Protein AF-A0A1C5QFZ9-F1 (afdb_monomer)

Foldseek 3Di:
DALVVVQVVLVVLLVVLLQVLLVLFQLLLVLLLVLLVVLLVCLVVVLLVVLVVDQPFADDDLCRQLRSLLSSLVSSVVSSVVSSVVSVVVSVVCVVVSVVVVVVVPDDSRNRSNNSSVSSSVVSLVVLLCCLQSPQFQPPPCSVVSQCVHDSSVVSCVVVPLRNLQGDGNVLVVVVRPDDPPDQLAVVLVNSLVVLVSCVVSVNDDLVVSVVSLQVVQLVAAPVSYDPVSLVSSVVVCVVNVHDSVVRHPPD

Radius of gyration: 23.42 Å; Cα contacts (8 Å, |Δi|>4): 269; chains: 1; bounding box: 49×36×70 Å

pLDDT: mean 87.68, std 7.37, range [57.16, 97.75]

Secondary structure (DSSP, 8-state):
--HHHHHHHHHHHHHHHHHHHHHH-HHHHHHHHHHHHHHHHHHHHHHHHHHTT--SS---GGGHHHHHHHHHHHHHHHHHHHHHHHHHHHHHHHHHHHHHHHHHHT--HHHHHHHHHHHHHHHHHHHHHHHIIIIIHHHSTTHHHHHHH-HHHHHHHHTSGGGTTTSPPHHHHHHHHT--TTS-HHHHHHHHHHHHHHHHHTT-S-HHHHHHHHHHHHTT--GGGS-HHHHHHHHHHHHHTT--GGGTSTT-

Structure (mmCIF, N/CA/C/O backbone):
data_AF-A0A1C5QFZ9-F1
#
_entry.id   AF-A0A1C5QFZ9-F1
#
loop_
_atom_site.group_PDB
_atom_site.id
_atom_site.type_symbol
_atom_site.label_atom_id
_atom_site.label_alt_id
_atom_site.label_comp_id
_atom_site.label_asym_id
_atom_site.label_entity_id
_atom_site.label_seq_id
_atom_site.pdbx_PDB_ins_code
_atom_site.Cartn_x
_atom_site.Cartn_y
_atom_site.Cartn_z
_atom_site.occupancy
_atom_site.B_iso_or_equiv
_atom_site.auth_seq_id
_atom_site.auth_comp_id
_atom_site.auth_asym_id
_atom_site.auth_atom_id
_atom_site.pdbx_PDB_model_num
ATOM 1 N N . MET A 1 1 ? -3.991 -19.292 -1.243 1.00 77.12 1 MET A N 1
ATOM 2 C CA . MET A 1 1 ? -3.160 -19.483 -2.463 1.00 77.12 1 MET A CA 1
ATOM 3 C C . MET A 1 1 ? -1.840 -20.106 -2.032 1.00 77.12 1 MET A C 1
ATOM 5 O O . MET A 1 1 ? -1.412 -19.801 -0.935 1.00 77.12 1 MET A O 1
ATOM 9 N N . ASN A 1 2 ? -1.204 -20.985 -2.813 1.00 90.50 2 ASN A N 1
ATOM 10 C CA . ASN A 1 2 ? 0.088 -21.553 -2.396 1.00 90.50 2 ASN A CA 1
ATOM 11 C C . ASN A 1 2 ? 1.194 -20.464 -2.458 1.00 90.50 2 ASN A C 1
ATOM 13 O O . ASN A 1 2 ? 1.271 -19.786 -3.490 1.00 90.50 2 ASN A O 1
ATOM 17 N N . PRO A 1 3 ? 2.051 -20.300 -1.426 1.00 92.19 3 PRO A N 1
ATOM 18 C CA . PRO A 1 3 ? 3.143 -19.317 -1.419 1.00 92.19 3 PRO A CA 1
ATOM 19 C C . PRO A 1 3 ? 4.065 -19.395 -2.645 1.00 92.19 3 PRO A C 1
ATOM 21 O O . PRO A 1 3 ? 4.453 -18.375 -3.211 1.00 92.19 3 PRO A O 1
ATOM 24 N N . MET A 1 4 ? 4.346 -20.605 -3.139 1.00 93.25 4 MET A N 1
ATOM 25 C CA . MET A 1 4 ? 5.172 -20.800 -4.336 1.00 93.25 4 MET A CA 1
ATOM 26 C C . MET A 1 4 ? 4.485 -20.275 -5.605 1.00 93.25 4 MET A C 1
ATOM 28 O O . MET A 1 4 ? 5.140 -19.762 -6.512 1.00 93.25 4 MET A O 1
ATOM 32 N N . THR A 1 5 ? 3.155 -20.381 -5.680 1.00 93.94 5 THR A N 1
ATOM 33 C CA . THR A 1 5 ? 2.377 -19.808 -6.785 1.00 93.94 5 THR A CA 1
ATOM 34 C C . THR A 1 5 ? 2.406 -18.284 -6.735 1.00 93.94 5 THR A C 1
ATOM 36 O O . THR A 1 5 ? 2.533 -17.659 -7.786 1.00 93.94 5 THR A O 1
ATOM 39 N N . LEU A 1 6 ? 2.346 -17.688 -5.537 1.00 94.50 6 LEU A N 1
ATOM 40 C CA . LEU A 1 6 ? 2.489 -16.241 -5.358 1.00 94.50 6 LEU A CA 1
ATOM 41 C C . LEU A 1 6 ? 3.845 -15.749 -5.880 1.00 94.50 6 LEU A C 1
ATOM 43 O O . LEU A 1 6 ? 3.884 -14.847 -6.718 1.00 94.50 6 LEU A O 1
ATOM 47 N N . ASP A 1 7 ? 4.934 -16.398 -5.461 1.00 95.81 7 ASP A N 1
ATOM 48 C CA . ASP A 1 7 ? 6.291 -16.090 -5.929 1.00 95.81 7 ASP A CA 1
ATOM 49 C C . ASP A 1 7 ? 6.401 -16.178 -7.451 1.00 95.81 7 ASP A C 1
ATOM 51 O O . ASP A 1 7 ? 6.910 -15.262 -8.095 1.00 95.81 7 ASP A O 1
ATOM 55 N N . LEU A 1 8 ? 5.889 -17.260 -8.045 1.00 96.12 8 LEU A N 1
ATOM 56 C CA . LEU A 1 8 ? 5.936 -17.462 -9.490 1.00 96.12 8 LEU A CA 1
ATOM 57 C C . LEU A 1 8 ? 5.207 -16.341 -10.242 1.00 96.12 8 LEU A C 1
ATOM 59 O O . LEU A 1 8 ? 5.733 -15.822 -11.227 1.00 96.12 8 LEU A O 1
ATOM 63 N N . VAL A 1 9 ? 4.017 -15.948 -9.778 1.00 95.94 9 VAL A N 1
ATOM 64 C CA . VAL A 1 9 ? 3.234 -14.864 -10.386 1.00 95.94 9 VAL A CA 1
ATOM 65 C C . VAL A 1 9 ? 3.980 -13.535 -10.285 1.00 95.94 9 VAL A C 1
ATOM 67 O O . VAL A 1 9 ? 4.092 -12.829 -11.290 1.00 95.94 9 VAL A O 1
ATOM 70 N N . ILE A 1 10 ? 4.537 -13.212 -9.114 1.00 96.62 10 ILE A N 1
ATOM 71 C CA . ILE A 1 10 ? 5.300 -11.975 -8.902 1.00 96.62 10 ILE A CA 1
ATOM 72 C C . ILE A 1 10 ? 6.548 -11.950 -9.786 1.00 96.62 10 ILE A C 1
ATOM 74 O O . ILE A 1 10 ? 6.781 -10.974 -10.497 1.00 96.62 10 ILE A O 1
ATOM 78 N N . VAL A 1 11 ? 7.342 -13.022 -9.790 1.00 97.19 11 VAL A N 1
ATOM 79 C CA . VAL A 1 11 ? 8.575 -13.107 -10.585 1.00 97.19 11 VAL A CA 1
ATOM 80 C C . VAL A 1 11 ? 8.264 -13.002 -12.072 1.00 97.19 11 VAL A C 1
ATOM 82 O O . VAL A 1 11 ? 8.913 -12.230 -12.778 1.00 97.19 11 VAL A O 1
ATOM 85 N N . LEU A 1 12 ? 7.245 -13.717 -12.557 1.00 97.44 12 LEU A N 1
ATOM 86 C CA . LEU A 1 12 ? 6.834 -13.644 -13.956 1.00 97.44 12 LEU A CA 1
ATOM 87 C C . LEU A 1 12 ? 6.391 -12.225 -14.326 1.00 97.44 12 LEU A C 1
ATOM 89 O O . LEU A 1 12 ? 6.817 -11.696 -15.356 1.00 97.44 12 LEU A O 1
ATOM 93 N N . PHE A 1 13 ? 5.586 -11.589 -13.472 1.00 97.50 13 PHE A N 1
ATOM 94 C CA . PHE A 1 13 ? 5.175 -10.202 -13.648 1.00 97.50 13 PHE A CA 1
ATOM 95 C C . PHE A 1 13 ? 6.386 -9.266 -13.732 1.00 97.50 13 PHE A C 1
ATOM 97 O O . PHE A 1 13 ? 6.492 -8.502 -14.691 1.00 97.50 13 PHE A O 1
ATOM 104 N N . LEU A 1 14 ? 7.333 -9.357 -12.793 1.00 97.38 14 LEU A N 1
ATOM 105 C CA . LEU A 1 14 ? 8.526 -8.509 -12.765 1.00 97.38 14 LEU A CA 1
ATOM 106 C C . LEU A 1 14 ? 9.433 -8.743 -13.978 1.00 97.38 14 LEU A C 1
ATOM 108 O O . LEU A 1 14 ? 9.918 -7.772 -14.560 1.00 97.38 14 LEU A O 1
ATOM 112 N N . ILE A 1 15 ? 9.623 -9.991 -14.419 1.00 97.75 15 ILE A N 1
ATOM 113 C CA . ILE A 1 15 ? 10.396 -10.315 -15.630 1.00 97.75 15 ILE A CA 1
ATOM 114 C C . ILE A 1 15 ? 9.753 -9.666 -16.855 1.00 97.75 15 ILE A C 1
ATOM 116 O O . ILE A 1 15 ? 10.418 -8.941 -17.597 1.00 97.75 15 ILE A O 1
ATOM 120 N N . ILE A 1 16 ? 8.449 -9.875 -17.047 1.00 97.31 16 ILE A N 1
ATOM 121 C CA . ILE A 1 16 ? 7.700 -9.286 -18.161 1.00 97.31 16 ILE A CA 1
ATOM 122 C C . ILE A 1 16 ? 7.809 -7.757 -18.116 1.00 97.31 16 ILE A C 1
ATOM 124 O O . ILE A 1 16 ? 8.083 -7.112 -19.131 1.00 97.31 16 ILE A O 1
ATOM 128 N N . TYR A 1 17 ? 7.644 -7.166 -16.934 1.00 95.44 17 TYR A N 1
ATOM 129 C CA . TYR A 1 17 ? 7.690 -5.722 -16.746 1.00 95.44 17 TYR A CA 1
ATOM 130 C C . TYR A 1 17 ? 9.089 -5.142 -17.021 1.00 95.44 17 TYR A C 1
ATOM 132 O O . TYR A 1 17 ? 9.212 -4.083 -17.644 1.00 95.44 17 TYR A O 1
ATOM 140 N N . THR A 1 18 ? 10.142 -5.870 -16.646 1.00 96.94 18 THR A N 1
ATOM 141 C CA . THR A 1 18 ? 11.548 -5.544 -16.934 1.00 96.94 18 THR A CA 1
ATOM 142 C C . THR A 1 18 ? 11.827 -5.566 -18.432 1.00 96.94 18 THR A C 1
ATOM 144 O O . THR A 1 18 ? 12.339 -4.587 -18.975 1.00 96.94 18 THR A O 1
ATOM 147 N N . ILE A 1 19 ? 11.422 -6.637 -19.125 1.00 97.00 19 ILE A N 1
ATOM 148 C CA . ILE A 1 19 ? 11.588 -6.776 -20.580 1.00 97.00 19 ILE A CA 1
ATOM 149 C C . ILE A 1 19 ? 10.842 -5.655 -21.311 1.00 97.00 19 ILE A C 1
ATOM 151 O O . ILE A 1 19 ? 11.394 -5.025 -22.213 1.00 97.00 19 ILE A O 1
ATOM 155 N N . MET A 1 20 ? 9.609 -5.339 -20.896 1.00 94.06 20 MET A N 1
ATOM 156 C CA . MET A 1 20 ? 8.879 -4.193 -21.448 1.00 94.06 20 MET A CA 1
ATOM 157 C C . MET A 1 20 ? 9.621 -2.873 -21.225 1.00 94.06 20 MET A C 1
ATOM 159 O O . MET A 1 20 ? 9.567 -1.995 -22.085 1.00 94.06 20 MET A O 1
ATOM 163 N N . GLY A 1 21 ? 10.328 -2.737 -20.102 1.00 95.25 21 GLY A N 1
ATOM 164 C CA . GLY A 1 21 ? 11.228 -1.622 -19.833 1.00 95.25 21 GLY A CA 1
ATOM 165 C C . GLY A 1 21 ? 12.341 -1.482 -20.840 1.00 95.25 21 GLY A C 1
ATOM 166 O O . GLY A 1 21 ? 12.516 -0.406 -21.410 1.00 95.25 21 GLY A O 1
ATOM 167 N N . TYR A 1 22 ? 13.030 -2.588 -21.103 1.00 95.94 22 TYR A N 1
ATOM 168 C CA . TYR A 1 22 ? 14.085 -2.629 -22.100 1.00 95.94 22 TYR A CA 1
ATOM 169 C C . TYR A 1 22 ? 13.587 -2.216 -23.485 1.00 95.94 22 TYR A C 1
ATOM 171 O O . TYR A 1 22 ? 14.198 -1.388 -24.154 1.00 95.94 22 TYR A O 1
ATOM 179 N N . ILE A 1 23 ? 12.445 -2.767 -23.906 1.00 93.06 23 ILE A N 1
ATOM 180 C CA . ILE A 1 23 ? 11.886 -2.531 -25.243 1.00 93.06 23 ILE A CA 1
ATOM 181 C C . ILE A 1 23 ? 11.396 -1.086 -25.402 1.00 93.06 23 ILE A C 1
ATOM 183 O O . ILE A 1 23 ? 11.527 -0.504 -26.478 1.00 93.06 23 ILE A O 1
ATOM 187 N N . ARG A 1 24 ? 10.795 -0.507 -24.354 1.00 90.06 24 ARG A N 1
ATOM 188 C CA . ARG A 1 24 ? 10.220 0.846 -24.409 1.00 90.06 24 ARG A CA 1
ATOM 189 C C . ARG A 1 24 ? 11.252 1.955 -24.210 1.00 90.06 24 ARG A C 1
ATOM 191 O O . ARG A 1 24 ? 10.978 3.076 -24.631 1.00 90.06 24 ARG A O 1
ATOM 198 N N . GLY A 1 25 ? 12.401 1.654 -23.612 1.00 92.00 25 GLY A N 1
ATOM 199 C CA . GLY A 1 25 ? 13.462 2.629 -23.377 1.00 92.00 25 GLY A CA 1
ATOM 200 C C . GLY A 1 25 ? 13.216 3.526 -22.164 1.00 92.00 25 GLY A C 1
ATOM 201 O O . GLY A 1 25 ? 12.133 3.549 -21.565 1.00 92.00 25 GLY A O 1
ATOM 202 N N . PHE A 1 26 ? 14.243 4.283 -21.790 1.00 93.31 26 PHE A N 1
ATOM 203 C CA . PHE A 1 26 ? 14.316 5.010 -20.528 1.00 93.31 26 PHE A CA 1
ATOM 204 C C . PHE A 1 26 ? 13.301 6.140 -20.440 1.00 93.31 26 PHE A C 1
ATOM 206 O O . PHE A 1 26 ? 12.537 6.193 -19.486 1.00 93.31 26 PHE A O 1
ATOM 213 N N . ILE A 1 27 ? 13.242 7.027 -21.436 1.00 91.19 27 ILE A N 1
ATOM 214 C CA . ILE A 1 27 ? 12.405 8.239 -21.358 1.00 91.19 27 ILE A CA 1
ATOM 215 C C . ILE A 1 27 ? 10.913 7.897 -21.279 1.00 91.19 27 ILE A C 1
ATOM 217 O O . ILE A 1 27 ? 10.166 8.534 -20.537 1.00 91.19 27 ILE A O 1
ATOM 221 N N . ILE A 1 28 ? 10.472 6.868 -22.008 1.00 90.25 28 ILE A N 1
ATOM 222 C CA . ILE A 1 28 ? 9.082 6.404 -21.932 1.00 90.25 28 ILE A CA 1
ATOM 223 C C . ILE A 1 28 ? 8.811 5.794 -20.554 1.00 90.25 28 ILE A C 1
ATOM 225 O O . ILE A 1 28 ? 7.772 6.070 -19.961 1.00 90.25 28 ILE A O 1
ATOM 229 N N . ARG A 1 29 ? 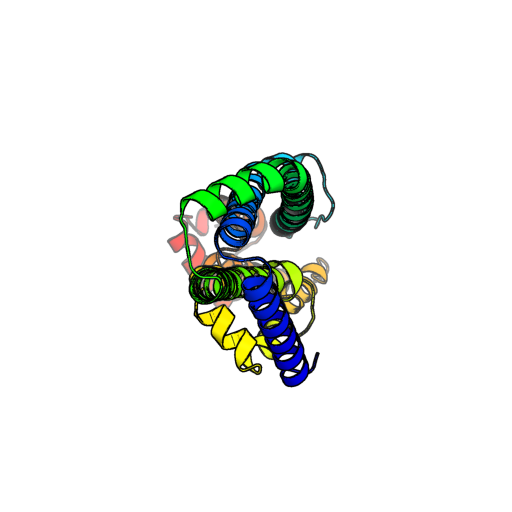9.748 5.010 -20.008 1.00 93.69 29 ARG A N 1
ATOM 230 C CA . ARG A 1 29 ? 9.594 4.446 -18.663 1.00 93.69 29 ARG A CA 1
ATOM 231 C C . ARG A 1 29 ? 9.678 5.479 -17.550 1.00 93.69 29 ARG A C 1
ATOM 233 O O . ARG A 1 29 ? 8.985 5.329 -16.555 1.00 93.69 29 ARG A O 1
ATOM 240 N N . LEU A 1 30 ? 10.443 6.545 -17.735 1.00 93.19 30 LEU A N 1
ATOM 241 C CA . LEU A 1 30 ? 10.493 7.671 -16.812 1.00 93.19 30 LEU A CA 1
ATOM 242 C C . LEU A 1 30 ? 9.138 8.384 -16.756 1.00 93.19 30 LEU A C 1
ATOM 244 O O . LEU A 1 30 ? 8.650 8.703 -15.678 1.00 93.19 30 LEU A O 1
ATOM 248 N N . TYR A 1 31 ? 8.485 8.555 -17.905 1.00 93.19 31 TYR A N 1
ATOM 249 C CA . TYR A 1 31 ? 7.111 9.046 -17.955 1.00 93.19 31 TYR A CA 1
ATOM 250 C C . TYR A 1 31 ? 6.118 8.099 -17.260 1.00 93.19 31 TYR A C 1
ATOM 252 O O . TYR A 1 31 ? 5.294 8.554 -16.465 1.00 93.19 31 TYR A O 1
ATOM 260 N N . ASP A 1 32 ? 6.195 6.789 -17.528 1.00 92.38 32 ASP A N 1
ATOM 261 C CA . ASP A 1 32 ? 5.347 5.793 -16.856 1.00 92.38 32 ASP A CA 1
ATOM 262 C C . ASP A 1 32 ? 5.566 5.830 -15.330 1.00 92.38 32 ASP A C 1
ATOM 264 O O . ASP A 1 32 ? 4.613 5.691 -14.562 1.00 92.38 32 ASP A O 1
ATOM 268 N N . PHE A 1 33 ? 6.810 6.033 -14.888 1.00 93.75 33 PHE A N 1
ATOM 269 C CA . PHE A 1 33 ? 7.173 6.186 -13.483 1.00 93.75 33 PHE A CA 1
ATOM 270 C C . PHE A 1 33 ? 6.508 7.427 -12.888 1.00 93.75 33 PHE A C 1
ATOM 272 O O . PHE A 1 33 ? 5.740 7.294 -11.943 1.00 93.75 33 PHE A O 1
ATOM 279 N N . PHE A 1 34 ? 6.679 8.609 -13.489 1.00 93.62 34 PHE A N 1
ATOM 280 C CA . PHE A 1 34 ? 5.996 9.826 -13.032 1.00 93.62 34 PHE A CA 1
ATOM 281 C C . PHE A 1 34 ? 4.475 9.688 -13.030 1.00 93.62 34 PHE A C 1
ATOM 283 O O . PHE A 1 34 ? 3.823 10.163 -12.107 1.00 93.62 34 PHE A O 1
ATOM 290 N N . THR A 1 35 ? 3.911 8.993 -14.017 1.00 94.31 35 THR A N 1
ATOM 291 C CA . THR A 1 35 ? 2.478 8.687 -14.054 1.00 94.31 35 THR A CA 1
ATOM 292 C C . THR A 1 35 ? 2.050 7.922 -12.805 1.00 94.31 35 THR A C 1
ATOM 294 O O . THR A 1 35 ? 1.059 8.289 -12.186 1.00 94.31 35 THR A O 1
ATOM 297 N N . LEU A 1 36 ? 2.819 6.911 -12.383 1.00 94.50 36 LEU A N 1
ATOM 298 C CA . LEU A 1 36 ? 2.560 6.196 -11.133 1.00 94.50 36 LEU A CA 1
ATOM 299 C C . LEU A 1 36 ? 2.594 7.139 -9.922 1.00 94.50 36 LEU A C 1
ATOM 301 O O . LEU A 1 36 ? 1.668 7.094 -9.117 1.00 94.50 36 LEU A O 1
ATOM 305 N N . PHE A 1 37 ? 3.596 8.017 -9.815 1.00 93.06 37 PHE A N 1
ATOM 306 C CA . PHE A 1 37 ? 3.690 8.965 -8.695 1.00 93.06 37 PHE A CA 1
ATOM 307 C C . PHE A 1 37 ? 2.529 9.957 -8.669 1.00 93.06 37 PHE A C 1
ATOM 309 O O . PHE A 1 37 ? 1.923 10.146 -7.620 1.00 93.06 37 PHE A O 1
ATOM 316 N N . PHE A 1 38 ? 2.177 10.561 -9.805 1.00 94.88 38 PHE A N 1
ATOM 317 C CA . PHE A 1 38 ? 1.062 11.506 -9.866 1.00 94.88 38 PHE A CA 1
ATOM 318 C C . PHE A 1 38 ? -0.283 10.825 -9.607 1.00 94.88 38 PHE A C 1
ATOM 320 O O . PHE A 1 38 ? -1.122 11.394 -8.913 1.00 94.88 38 PHE A O 1
ATOM 327 N N . SER A 1 39 ? -0.489 9.599 -10.095 1.00 96.25 39 SER A N 1
ATOM 328 C CA . SER A 1 39 ? -1.684 8.813 -9.772 1.00 96.25 39 SER A CA 1
ATOM 329 C C . SER A 1 39 ? -1.784 8.493 -8.287 1.00 96.25 39 SER A C 1
ATOM 331 O O . SER A 1 39 ? -2.857 8.649 -7.714 1.00 96.25 39 SER A O 1
ATOM 333 N N . LEU A 1 40 ? -0.680 8.083 -7.653 1.00 93.88 40 LEU A N 1
ATOM 334 C CA . LEU A 1 40 ? -0.648 7.847 -6.208 1.00 93.88 40 LEU A CA 1
ATOM 335 C C . LEU A 1 40 ? -0.902 9.131 -5.427 1.00 93.88 40 LEU A C 1
ATOM 337 O O . LEU A 1 40 ? -1.699 9.124 -4.498 1.00 93.88 40 LEU A O 1
ATOM 341 N N . PHE A 1 41 ? -0.276 10.238 -5.830 1.00 93.12 41 PHE A N 1
ATOM 342 C CA . PHE A 1 41 ? -0.485 11.538 -5.205 1.00 93.12 41 PHE A CA 1
ATOM 343 C C . PHE A 1 41 ? -1.959 11.951 -5.268 1.00 93.12 41 PHE A C 1
ATOM 345 O O . PHE A 1 41 ? -2.536 12.319 -4.248 1.00 93.12 41 PHE A O 1
ATOM 352 N N . LEU A 1 42 ? -2.601 11.845 -6.435 1.00 95.62 42 LEU A N 1
ATOM 353 C CA . LEU A 1 42 ? -4.023 12.157 -6.565 1.00 95.62 42 LEU A CA 1
ATOM 354 C C . LEU A 1 42 ? -4.893 11.194 -5.750 1.00 95.62 42 LEU A C 1
ATOM 356 O O . LEU A 1 42 ? -5.770 11.648 -5.023 1.00 95.62 42 LEU A O 1
ATOM 360 N N . ALA A 1 43 ? -4.636 9.888 -5.814 1.00 94.94 43 ALA A N 1
ATOM 361 C CA . ALA A 1 43 ? -5.376 8.912 -5.019 1.00 94.94 43 ALA A CA 1
ATOM 362 C C . ALA A 1 43 ? -5.266 9.206 -3.517 1.00 94.94 43 ALA A C 1
ATOM 364 O O . ALA A 1 43 ? -6.275 9.216 -2.819 1.00 94.94 43 ALA A O 1
ATOM 365 N N . PHE A 1 44 ? -4.074 9.545 -3.027 1.00 90.50 44 PHE A N 1
ATOM 366 C CA . PHE A 1 44 ? -3.849 9.870 -1.623 1.00 90.50 44 PHE A CA 1
ATOM 367 C C . PHE A 1 44 ? -4.636 11.113 -1.194 1.00 90.50 44 PHE A C 1
ATOM 369 O O . PHE A 1 44 ? -5.420 11.045 -0.252 1.00 90.50 44 PHE A O 1
ATOM 376 N N . ASN A 1 45 ? -4.504 12.217 -1.936 1.00 91.25 45 ASN A N 1
ATOM 377 C CA . ASN A 1 45 ? -5.147 13.487 -1.589 1.00 91.25 45 ASN A CA 1
ATOM 378 C C . ASN A 1 45 ? -6.676 13.451 -1.732 1.00 91.25 45 ASN A C 1
ATOM 380 O O . ASN A 1 45 ? -7.380 14.116 -0.975 1.00 91.25 45 ASN A O 1
ATOM 384 N N . PHE A 1 46 ? -7.199 12.700 -2.704 1.00 94.44 46 PHE A N 1
ATOM 385 C CA . PHE A 1 46 ? -8.628 12.706 -3.015 1.00 94.44 46 PHE A CA 1
ATOM 386 C C . PHE A 1 46 ? -9.402 11.514 -2.438 1.00 94.44 46 PHE A C 1
ATOM 388 O O . PHE A 1 46 ? -10.625 11.592 -2.367 1.00 94.44 46 PHE A O 1
ATOM 395 N N . SER A 1 47 ? -8.740 10.448 -1.974 1.00 92.62 47 SER A N 1
ATOM 396 C CA . SER A 1 47 ? -9.432 9.279 -1.401 1.00 92.62 47 SER A CA 1
ATOM 397 C C . SER A 1 47 ? -10.310 9.631 -0.203 1.00 92.62 47 SER A C 1
ATOM 399 O O . SER A 1 47 ? -11.472 9.244 -0.180 1.00 92.62 47 SER A O 1
ATOM 401 N N . MET A 1 48 ? -9.787 10.405 0.752 1.00 88.25 48 MET A N 1
ATOM 402 C CA . MET A 1 48 ? -10.506 10.802 1.966 1.00 88.25 48 MET A CA 1
ATOM 403 C C . MET A 1 48 ? -11.739 11.682 1.695 1.00 88.25 48 MET A C 1
ATOM 405 O O . MET A 1 48 ? -12.808 11.377 2.219 1.00 88.25 48 MET A O 1
ATOM 409 N N . PRO A 1 49 ? -11.666 12.777 0.908 1.00 92.31 49 PRO A N 1
ATOM 410 C CA . PRO A 1 49 ? -12.862 13.570 0.634 1.00 92.31 49 PRO A CA 1
ATOM 411 C C . PRO A 1 49 ? -13.891 12.798 -0.201 1.00 92.31 49 PRO A C 1
ATOM 413 O O . PRO A 1 49 ? -15.088 12.950 0.029 1.00 92.31 49 PRO A O 1
ATOM 416 N N . LEU A 1 50 ? -13.455 11.954 -1.143 1.00 92.75 50 LEU A N 1
ATOM 417 C CA . LEU A 1 50 ? -14.370 11.184 -1.991 1.00 92.75 50 LEU A CA 1
ATOM 418 C C . LEU A 1 50 ? -15.014 10.004 -1.259 1.00 92.75 50 LEU A C 1
ATOM 420 O O . LEU A 1 50 ? -16.159 9.678 -1.563 1.00 92.75 50 LEU A O 1
ATOM 424 N N . SER A 1 51 ? -14.340 9.395 -0.279 1.00 92.19 51 SER A N 1
ATOM 425 C CA . SER A 1 51 ? -14.916 8.292 0.499 1.00 92.19 51 SER A CA 1
ATOM 426 C C . SER A 1 51 ? -16.101 8.719 1.360 1.00 92.19 51 SER A C 1
ATOM 428 O O . SER A 1 51 ? -16.969 7.903 1.646 1.00 92.19 51 SER A O 1
ATOM 430 N N . LYS A 1 52 ? -16.193 10.006 1.710 1.00 89.94 52 LYS A N 1
ATOM 431 C CA . LYS A 1 52 ? -17.363 10.583 2.390 1.00 89.94 52 LYS A CA 1
ATOM 432 C C . LYS A 1 52 ? -18.559 10.801 1.458 1.00 89.94 52 LYS A C 1
ATOM 434 O O . LYS A 1 52 ? -19.679 10.948 1.931 1.00 89.94 52 LYS A O 1
ATOM 439 N N . LEU A 1 53 ? -18.326 10.861 0.144 1.00 92.38 53 LEU A N 1
ATOM 440 C CA . LEU A 1 53 ? -19.366 11.090 -0.865 1.00 92.38 53 LEU A CA 1
ATOM 441 C C . LEU A 1 53 ? -19.899 9.783 -1.458 1.00 92.38 53 LEU A C 1
ATOM 443 O O . LEU A 1 53 ? -21.078 9.699 -1.795 1.00 92.38 53 LEU A O 1
ATOM 447 N N . TRP A 1 54 ? -1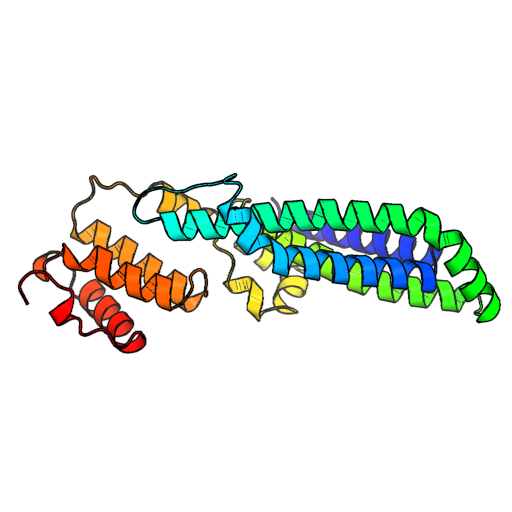9.034 8.776 -1.592 1.00 90.75 54 TRP A N 1
ATOM 448 C CA . TRP A 1 54 ? -19.389 7.463 -2.116 1.00 90.75 54 TRP A CA 1
ATOM 449 C C . TRP A 1 54 ? -18.999 6.358 -1.141 1.00 90.75 54 TRP A C 1
ATOM 451 O O . TRP A 1 54 ? -17.817 6.095 -0.912 1.00 90.75 54 TRP A O 1
ATOM 461 N N . THR A 1 55 ? -20.013 5.682 -0.609 1.00 91.50 55 THR A N 1
ATOM 462 C CA . THR A 1 55 ? -19.883 4.514 0.261 1.00 91.50 55 THR A CA 1
ATOM 463 C C . THR A 1 55 ? -20.016 3.234 -0.561 1.00 91.50 55 THR A C 1
ATOM 465 O O . THR A 1 55 ? -21.095 2.855 -1.008 1.00 91.50 55 THR A O 1
ATOM 468 N N . LEU A 1 56 ? -18.884 2.579 -0.810 1.00 89.44 56 LEU A N 1
ATOM 469 C CA . LEU A 1 56 ? -18.798 1.271 -1.470 1.00 89.44 56 LEU A CA 1
ATOM 470 C C . LEU A 1 56 ? -18.782 0.125 -0.462 1.00 89.44 56 LEU A C 1
ATOM 472 O O . LEU A 1 56 ? -19.210 -0.982 -0.774 1.00 89.44 56 LEU A O 1
ATOM 476 N N . TYR A 1 57 ? -18.265 0.404 0.730 1.00 85.44 57 TYR A N 1
ATOM 477 C CA . TYR A 1 57 ? -18.217 -0.511 1.854 1.00 85.44 57 TYR A CA 1
ATOM 478 C C . TYR A 1 57 ? -18.606 0.249 3.116 1.00 85.44 57 TYR A C 1
ATOM 480 O O . TYR A 1 57 ? -18.226 1.406 3.292 1.00 85.44 57 TYR A O 1
ATOM 488 N N . SER A 1 58 ? -19.376 -0.391 3.982 1.00 85.50 58 SER A N 1
ATOM 489 C CA . SER A 1 58 ? -19.784 0.173 5.261 1.00 85.50 58 SER A CA 1
ATOM 490 C C . SER A 1 58 ? -19.893 -0.941 6.280 1.00 85.50 58 SER A C 1
ATOM 492 O O . SER A 1 58 ? -20.362 -2.034 5.964 1.00 85.50 58 SER A O 1
ATOM 494 N N . LEU A 1 59 ? -19.489 -0.630 7.502 1.00 83.50 59 LEU A N 1
ATOM 495 C CA . LEU A 1 59 ? -19.747 -1.445 8.675 1.00 83.50 59 LEU A CA 1
ATOM 496 C C . LEU A 1 59 ? -20.622 -0.635 9.623 1.00 83.50 59 LEU A C 1
ATOM 498 O O . LEU A 1 59 ? -20.566 0.595 9.619 1.00 83.50 59 LEU A O 1
ATOM 502 N N . GLU A 1 60 ? -21.455 -1.326 10.388 1.00 80.56 60 GLU A N 1
ATOM 503 C CA . GLU A 1 60 ? -22.381 -0.703 11.329 1.00 80.56 60 GLU A CA 1
ATOM 504 C C . GLU A 1 60 ? -21.873 -0.816 12.769 1.00 80.56 60 GLU A C 1
ATOM 506 O O . GLU A 1 60 ? -20.971 -1.599 13.083 1.00 80.56 60 GLU A O 1
ATOM 511 N N . GLY A 1 61 ? -22.472 -0.008 13.646 1.00 76.19 61 GLY A N 1
ATOM 512 C CA . GLY A 1 61 ? -22.200 -0.019 15.077 1.00 76.19 61 GLY A CA 1
ATOM 513 C C . GLY A 1 61 ? -20.733 0.251 15.399 1.00 76.19 61 GLY A C 1
ATOM 514 O O . GLY A 1 61 ? -20.118 1.173 14.863 1.00 76.19 61 GLY A O 1
ATOM 515 N N . LEU A 1 62 ? -20.180 -0.590 16.267 1.00 69.50 62 LEU A N 1
ATOM 516 C CA . LEU A 1 62 ? -18.820 -0.493 16.783 1.00 69.50 62 LEU A CA 1
ATOM 517 C C . LEU A 1 62 ? -17.746 -0.458 15.672 1.00 69.50 62 LEU A C 1
ATOM 519 O O . LEU A 1 62 ? -16.694 0.152 15.809 1.00 69.50 62 LEU A O 1
ATOM 523 N N . LEU A 1 63 ? -18.005 -1.067 14.519 1.00 76.94 63 LEU A N 1
ATOM 524 C CA . LEU A 1 63 ? -17.007 -1.177 13.453 1.00 76.94 63 LEU A CA 1
ATOM 525 C C . LEU A 1 63 ? -17.126 -0.086 12.391 1.00 76.94 63 LEU A C 1
ATOM 527 O O . LEU A 1 63 ? -16.376 -0.109 11.413 1.00 76.94 63 LEU A O 1
ATOM 531 N N . ALA A 1 64 ? -18.028 0.883 12.566 1.00 83.88 64 ALA A N 1
ATOM 532 C CA . ALA A 1 64 ? -18.234 1.959 11.601 1.00 83.88 64 ALA A CA 1
ATOM 533 C C . ALA A 1 64 ? -16.937 2.703 11.215 1.00 83.88 64 ALA A C 1
ATOM 535 O O . ALA A 1 64 ? -16.687 2.828 10.011 1.00 83.88 64 ALA A O 1
ATOM 536 N N . PRO A 1 65 ? -16.038 3.088 12.150 1.00 82.62 65 PRO A N 1
ATOM 537 C CA . PRO A 1 65 ? -14.772 3.735 11.787 1.00 82.62 65 PRO A CA 1
ATOM 538 C C . PRO A 1 65 ? -13.872 2.858 10.903 1.00 82.62 65 PRO A C 1
ATOM 540 O O . PRO A 1 65 ? -13.187 3.343 9.999 1.00 82.62 65 PRO A O 1
ATOM 543 N N . LEU A 1 66 ? -13.906 1.542 11.123 1.00 81.69 66 LEU A N 1
ATOM 544 C CA . LEU A 1 66 ? -13.180 0.566 10.317 1.00 81.69 66 LEU A CA 1
ATOM 545 C C . LEU A 1 66 ? -13.774 0.455 8.909 1.00 81.69 66 LEU A C 1
ATOM 547 O O . LEU A 1 66 ? -13.046 0.428 7.915 1.00 81.69 66 LEU A O 1
ATOM 551 N N . GLY A 1 67 ? -15.107 0.440 8.826 1.00 84.94 67 GLY A N 1
ATOM 552 C CA . GLY A 1 67 ? -15.851 0.478 7.571 1.00 84.94 67 GLY A CA 1
ATOM 553 C C . GLY A 1 67 ? -15.511 1.716 6.745 1.00 84.94 67 GLY A C 1
ATOM 554 O O . GLY A 1 67 ? -15.235 1.597 5.551 1.00 84.94 67 GLY A O 1
ATOM 555 N N . GLU A 1 68 ? -15.437 2.889 7.379 1.00 86.94 68 GLU A N 1
ATOM 556 C CA . GLU A 1 68 ? -15.016 4.137 6.734 1.00 86.94 68 GLU A CA 1
ATOM 557 C C . GLU A 1 68 ? -13.586 4.054 6.187 1.00 86.94 68 GLU A C 1
ATOM 559 O O . GLU A 1 68 ? -13.330 4.450 5.043 1.00 86.94 68 GLU A O 1
ATOM 564 N N . LYS A 1 69 ? -12.654 3.488 6.964 1.00 85.31 69 LYS A N 1
ATOM 565 C CA . LYS A 1 69 ? -11.262 3.305 6.537 1.00 85.31 69 LYS A CA 1
ATOM 566 C C . LYS A 1 69 ? -11.141 2.349 5.350 1.00 85.31 69 LYS A C 1
ATOM 568 O O . LYS A 1 69 ? -10.433 2.643 4.383 1.00 85.31 69 LYS A O 1
ATOM 573 N N . MET A 1 70 ? -11.858 1.229 5.386 1.00 85.38 70 MET A N 1
ATOM 574 C CA . MET A 1 70 ? -11.915 0.266 4.282 1.00 85.38 70 MET A CA 1
ATOM 575 C C . MET A 1 70 ? -12.529 0.885 3.026 1.00 85.38 70 MET A C 1
ATOM 577 O O . MET A 1 70 ? -11.985 0.735 1.929 1.00 85.38 70 MET A O 1
ATOM 581 N N . ASN A 1 71 ? -13.602 1.663 3.184 1.00 90.31 71 ASN A N 1
ATOM 582 C CA . ASN A 1 71 ? -14.194 2.415 2.086 1.00 90.31 71 ASN A CA 1
ATOM 583 C C . ASN A 1 71 ? -13.189 3.391 1.461 1.00 90.31 71 ASN A C 1
ATOM 585 O O . ASN A 1 71 ? -13.061 3.458 0.238 1.00 90.31 71 ASN A O 1
ATOM 589 N N . GLN A 1 72 ? -12.420 4.109 2.286 1.00 89.31 72 GLN A N 1
ATOM 590 C CA . GLN A 1 72 ? -11.362 4.997 1.809 1.00 89.31 72 GLN A CA 1
ATOM 591 C C . GLN A 1 72 ? -10.307 4.250 0.982 1.00 89.31 72 GLN A C 1
ATOM 593 O O . GLN A 1 72 ? -9.896 4.758 -0.062 1.00 89.31 72 GLN A O 1
ATOM 598 N N . ILE A 1 73 ? -9.891 3.051 1.401 1.00 88.06 73 ILE A N 1
ATOM 599 C CA . ILE A 1 73 ? -8.927 2.224 0.656 1.00 88.06 73 ILE A CA 1
ATOM 600 C C . ILE A 1 73 ? -9.506 1.787 -0.697 1.00 88.06 73 ILE A C 1
ATOM 602 O O . ILE A 1 73 ? -8.832 1.912 -1.720 1.00 88.06 73 ILE A O 1
ATOM 606 N N . LEU A 1 74 ? -10.768 1.354 -0.749 1.00 90.25 74 LEU A N 1
ATOM 607 C CA . LEU A 1 74 ? -11.427 1.000 -2.013 1.00 90.25 74 LEU A CA 1
ATOM 608 C C . LEU A 1 74 ? -11.506 2.195 -2.971 1.00 90.25 74 LEU A C 1
ATOM 610 O O . LEU A 1 74 ? -11.154 2.088 -4.149 1.00 90.25 74 LEU A O 1
ATOM 614 N N . ILE A 1 75 ? -11.909 3.356 -2.456 1.00 93.69 75 ILE A N 1
ATOM 615 C CA . ILE A 1 75 ? -11.976 4.602 -3.223 1.00 93.69 75 ILE A CA 1
ATOM 616 C C . ILE A 1 75 ? -10.579 5.030 -3.690 1.00 93.69 75 ILE A C 1
ATOM 618 O O . ILE A 1 75 ? -10.421 5.418 -4.848 1.00 93.69 75 ILE A O 1
ATOM 622 N N . PHE A 1 76 ? -9.547 4.895 -2.850 1.00 93.00 76 PHE A N 1
ATOM 623 C CA . PHE A 1 76 ? -8.152 5.120 -3.234 1.00 93.00 76 PHE A CA 1
ATOM 624 C C . PHE A 1 76 ? -7.762 4.253 -4.434 1.00 93.00 76 PHE A C 1
ATOM 626 O O . PHE A 1 76 ? -7.245 4.776 -5.423 1.00 93.00 76 PHE A O 1
ATOM 633 N N . VAL A 1 77 ? -8.037 2.945 -4.380 1.00 92.12 77 VAL A N 1
ATOM 634 C CA . VAL A 1 77 ? -7.710 2.001 -5.459 1.00 92.12 77 VAL A CA 1
ATOM 635 C C . VAL A 1 77 ? -8.416 2.402 -6.758 1.00 92.12 77 VAL A C 1
ATOM 637 O O . VAL A 1 77 ? -7.786 2.447 -7.818 1.00 92.12 77 VAL A O 1
ATOM 640 N N . ILE A 1 78 ? -9.696 2.773 -6.684 1.00 94.25 78 ILE A N 1
ATOM 641 C CA . ILE A 1 78 ? -10.471 3.236 -7.842 1.00 94.25 78 ILE A CA 1
ATOM 642 C C . ILE A 1 78 ? -9.870 4.514 -8.436 1.00 94.25 78 ILE A C 1
ATOM 644 O O . ILE A 1 78 ? -9.602 4.561 -9.639 1.00 94.25 78 ILE A O 1
ATOM 648 N N . ILE A 1 79 ? -9.601 5.535 -7.615 1.00 95.38 79 ILE A N 1
ATOM 649 C CA . ILE A 1 79 ? -8.995 6.792 -8.077 1.00 95.38 79 ILE A CA 1
ATOM 650 C C . ILE A 1 79 ? -7.621 6.526 -8.687 1.00 95.38 79 ILE A C 1
ATOM 652 O O . ILE A 1 79 ? -7.303 7.076 -9.743 1.00 95.38 79 ILE A O 1
ATOM 656 N N . PHE A 1 80 ? -6.809 5.671 -8.066 1.00 95.38 80 PHE A N 1
ATOM 657 C CA . PHE A 1 80 ? -5.496 5.309 -8.581 1.00 95.38 80 PHE A CA 1
ATOM 658 C C . PHE A 1 80 ? -5.603 4.724 -9.991 1.00 95.38 80 PHE A C 1
ATOM 660 O O . PHE A 1 80 ? -4.924 5.202 -10.899 1.00 95.38 80 PHE A O 1
ATOM 667 N N . PHE A 1 81 ? -6.490 3.751 -10.218 1.00 94.12 81 PHE A N 1
ATOM 668 C CA . PHE A 1 81 ? -6.656 3.158 -11.545 1.00 94.12 81 PHE A CA 1
ATOM 669 C C . PHE A 1 81 ? -7.254 4.130 -12.566 1.00 94.12 81 PHE A C 1
ATOM 671 O O . PHE A 1 81 ? -6.755 4.187 -13.692 1.00 94.12 81 PHE A O 1
ATOM 678 N N . ILE A 1 82 ? -8.253 4.934 -12.186 1.00 95.69 82 ILE A N 1
ATOM 679 C CA . ILE A 1 82 ? -8.852 5.945 -13.071 1.00 95.69 82 ILE A CA 1
ATOM 680 C C . ILE A 1 82 ? -7.803 6.983 -13.475 1.00 95.69 82 ILE A C 1
ATOM 682 O O . ILE A 1 82 ? -7.578 7.209 -14.661 1.00 95.69 82 ILE A O 1
ATOM 686 N N . THR A 1 83 ? -7.116 7.595 -12.512 1.00 96.06 83 THR A N 1
ATOM 687 C CA . THR A 1 83 ? -6.101 8.624 -12.789 1.00 96.06 83 THR A CA 1
ATOM 688 C C . THR A 1 83 ? -4.923 8.055 -13.567 1.00 96.06 83 THR A C 1
ATOM 690 O O . THR A 1 83 ? -4.443 8.695 -14.499 1.00 96.06 83 THR A O 1
ATOM 693 N N . LYS A 1 84 ? -4.481 6.832 -13.248 1.00 93.81 84 LYS A N 1
ATOM 694 C CA . LYS A 1 84 ? -3.426 6.138 -13.996 1.00 93.81 84 LYS A CA 1
ATOM 695 C C . LYS A 1 84 ? -3.838 5.905 -15.438 1.00 93.81 84 LYS A C 1
ATOM 697 O O . LYS A 1 84 ? -3.045 6.167 -16.338 1.00 93.81 84 LYS A O 1
ATOM 702 N N . PHE A 1 85 ? -5.072 5.468 -15.671 1.00 93.69 85 PHE A N 1
ATOM 703 C CA . PHE A 1 85 ? -5.610 5.310 -17.016 1.00 93.69 85 PHE A CA 1
ATOM 704 C C . PHE A 1 85 ? -5.672 6.649 -17.766 1.00 93.69 85 PHE A C 1
ATOM 706 O O . PHE A 1 85 ? -5.210 6.731 -18.905 1.00 93.69 85 PHE A O 1
ATOM 713 N N . LEU A 1 86 ? -6.158 7.714 -17.119 1.00 94.44 86 LEU A N 1
ATOM 714 C CA . LEU A 1 86 ? -6.225 9.060 -17.700 1.00 94.44 86 LEU A CA 1
ATOM 715 C C . LEU A 1 86 ? -4.839 9.593 -18.077 1.00 94.44 86 LEU A C 1
ATOM 717 O O . LEU A 1 86 ? -4.634 10.037 -19.207 1.00 94.44 86 LEU A O 1
ATOM 721 N N . PHE A 1 87 ? -3.864 9.506 -17.172 1.00 93.31 87 PHE A N 1
ATOM 722 C CA . PHE A 1 87 ? -2.492 9.897 -17.478 1.00 93.31 87 PHE A CA 1
ATOM 723 C C . PHE A 1 87 ? -1.898 9.020 -18.568 1.00 93.31 87 PHE A C 1
ATOM 725 O O . PHE A 1 87 ? -1.304 9.544 -19.497 1.00 93.31 87 PHE A O 1
ATOM 732 N N . GLN A 1 88 ? -2.123 7.710 -18.554 1.00 88.69 88 GLN A N 1
ATOM 733 C CA . GLN A 1 88 ? -1.632 6.838 -19.616 1.00 88.69 88 GLN A CA 1
ATOM 734 C C . GLN A 1 88 ? -2.206 7.217 -20.993 1.00 88.69 88 GLN A C 1
ATOM 736 O O . GLN A 1 88 ? -1.479 7.155 -21.992 1.00 88.69 88 GLN A O 1
ATOM 741 N N . LEU A 1 89 ? -3.465 7.669 -21.048 1.00 90.12 89 LEU A N 1
ATOM 742 C CA . LEU A 1 89 ? -4.101 8.210 -22.249 1.00 90.12 89 LEU A CA 1
ATOM 743 C C . LEU A 1 89 ? -3.440 9.526 -22.682 1.00 90.12 89 LEU A C 1
ATOM 745 O O . LEU A 1 89 ? -3.042 9.645 -23.840 1.00 90.12 89 LEU A O 1
ATOM 749 N N . LEU A 1 90 ? -3.194 10.461 -21.762 1.00 89.56 90 LEU A N 1
ATOM 750 C CA . LEU A 1 90 ? -2.409 11.675 -22.041 1.00 89.56 90 LEU A CA 1
ATOM 751 C C . LEU A 1 90 ? -0.997 11.334 -22.544 1.00 89.56 90 LEU A C 1
ATOM 753 O O . LEU A 1 90 ? -0.486 11.942 -23.485 1.00 89.56 90 LEU A O 1
ATOM 757 N N . GLY A 1 91 ? -0.392 10.288 -21.992 1.00 86.31 91 GLY A N 1
ATOM 758 C CA . GLY A 1 91 ? 0.904 9.769 -22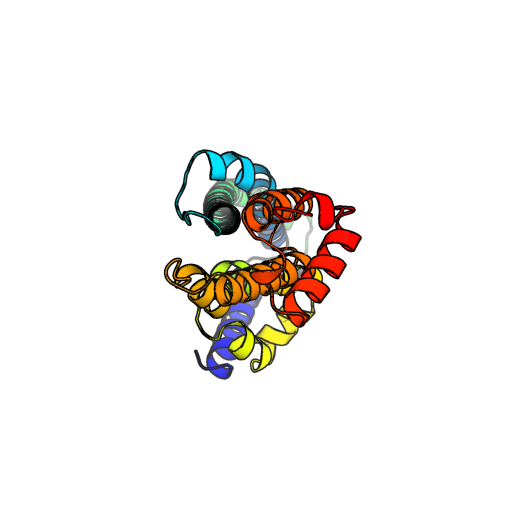.395 1.00 86.31 91 GLY A CA 1
ATOM 759 C C . GLY A 1 91 ? 0.938 9.315 -23.846 1.00 86.31 91 GLY A C 1
ATOM 760 O O . GLY A 1 91 ? 1.966 9.454 -24.503 1.00 86.31 91 GLY A O 1
ATOM 761 N N . THR A 1 92 ? -0.174 8.825 -24.401 1.00 85.75 92 THR A N 1
ATOM 762 C CA . THR A 1 92 ? -0.238 8.493 -25.835 1.00 85.75 92 THR A CA 1
ATOM 763 C C . THR A 1 92 ? -0.018 9.713 -26.726 1.00 85.75 92 THR A C 1
ATOM 765 O O . THR A 1 92 ? 0.681 9.600 -27.734 1.00 85.75 92 THR A O 1
ATOM 768 N N . LEU A 1 93 ? -0.505 10.881 -26.303 1.00 87.44 93 LEU A N 1
ATOM 769 C CA . LEU A 1 93 ? -0.327 12.155 -27.000 1.00 87.44 93 LEU A CA 1
ATOM 770 C C . LEU A 1 93 ? 1.072 12.743 -26.782 1.00 87.44 93 LEU A C 1
ATOM 772 O O . LEU A 1 93 ? 1.614 13.395 -27.671 1.00 87.44 93 LEU A O 1
ATOM 776 N N . LEU A 1 94 ? 1.680 12.485 -25.620 1.00 86.56 94 LEU A N 1
ATOM 777 C CA . LEU A 1 94 ? 3.021 12.972 -25.275 1.00 86.56 94 LEU A CA 1
ATOM 778 C C . LEU A 1 94 ? 4.146 12.111 -25.867 1.00 86.56 94 LEU A C 1
ATOM 780 O O . LEU A 1 94 ? 5.242 12.612 -26.119 1.00 86.56 94 LEU A O 1
ATOM 784 N N . LYS A 1 95 ? 3.894 10.828 -26.149 1.00 83.62 95 LYS A N 1
ATOM 785 C CA . LYS A 1 95 ? 4.887 9.883 -26.695 1.00 83.62 95 LYS A CA 1
ATOM 786 C C . LYS A 1 95 ? 5.645 10.393 -27.931 1.00 83.62 95 LYS A C 1
ATOM 788 O O . LYS A 1 95 ? 6.864 10.217 -27.960 1.00 83.62 95 LYS A O 1
ATOM 793 N N . PRO A 1 96 ? 5.012 11.022 -28.943 1.00 85.94 96 PRO A N 1
ATOM 794 C CA . PRO A 1 96 ? 5.728 11.608 -30.076 1.00 85.94 96 PRO A CA 1
ATOM 795 C C . PRO A 1 96 ? 6.755 12.667 -29.655 1.00 85.94 96 PRO A C 1
ATOM 797 O O . PRO A 1 96 ? 7.851 12.710 -30.210 1.00 85.94 96 PRO A O 1
ATOM 800 N N . PHE A 1 97 ? 6.436 13.487 -28.652 1.00 85.31 97 PHE A N 1
ATOM 801 C CA . PHE A 1 97 ? 7.342 14.504 -28.116 1.00 85.31 97 PHE A CA 1
ATOM 802 C C . PHE A 1 97 ? 8.481 13.874 -27.311 1.00 85.31 97 PHE A C 1
ATOM 804 O O . PHE A 1 97 ? 9.643 14.208 -27.531 1.00 85.31 97 PHE A O 1
ATOM 811 N N . LEU A 1 98 ? 8.173 12.893 -26.460 1.00 85.19 98 LEU A N 1
ATOM 812 C CA . LEU A 1 98 ? 9.180 12.145 -25.703 1.00 85.19 98 LEU A CA 1
ATOM 813 C C . LEU A 1 98 ? 10.187 11.448 -26.631 1.00 85.19 98 LEU A C 1
ATOM 815 O O . LEU A 1 98 ? 11.389 11.499 -26.385 1.00 85.19 98 LEU A O 1
ATOM 819 N N . LYS A 1 99 ? 9.727 10.875 -27.751 1.00 82.50 99 LYS A N 1
ATOM 820 C CA . LYS A 1 99 ? 10.611 10.275 -28.766 1.00 82.50 99 LYS A CA 1
ATOM 821 C C . LYS A 1 99 ? 11.566 11.292 -29.401 1.00 82.50 99 LYS A C 1
ATOM 823 O O . LYS A 1 99 ? 12.710 10.943 -29.684 1.00 82.50 99 LYS A O 1
ATOM 828 N N . LYS A 1 100 ? 11.140 12.547 -29.591 1.00 84.31 100 LYS A N 1
ATOM 829 C CA . LYS A 1 100 ? 12.047 13.615 -30.049 1.00 84.31 100 LYS A CA 1
ATOM 830 C C . LYS A 1 100 ? 13.135 13.894 -29.009 1.00 84.31 100 LYS A C 1
ATOM 832 O O . LYS A 1 100 ? 14.298 13.987 -29.384 1.00 84.31 100 LYS A O 1
ATOM 837 N N . ILE A 1 101 ? 12.795 13.935 -27.719 1.00 81.94 101 ILE A N 1
ATOM 838 C CA . ILE A 1 101 ? 13.781 14.113 -26.635 1.00 81.94 101 ILE A CA 1
ATOM 839 C C . ILE A 1 101 ? 14.798 12.964 -26.628 1.00 81.94 101 ILE A C 1
ATOM 841 O O . ILE A 1 101 ? 16.000 13.216 -26.576 1.00 81.94 101 ILE A O 1
ATOM 845 N N . VAL A 1 102 ? 14.341 11.714 -26.778 1.00 80.12 102 VAL A N 1
ATOM 846 C CA . VAL A 1 102 ? 15.230 10.541 -26.900 1.00 80.12 102 VAL A CA 1
ATOM 847 C C . VAL A 1 102 ? 16.241 10.731 -28.034 1.00 80.12 102 VAL A C 1
ATOM 849 O O . VAL A 1 102 ? 17.432 10.492 -27.847 1.00 80.12 102 VAL A O 1
ATOM 852 N N . SER A 1 103 ? 15.788 11.210 -29.199 1.00 77.81 103 SER A N 1
ATOM 853 C CA . SER A 1 103 ? 16.672 11.430 -30.351 1.00 77.81 103 SER A CA 1
ATOM 854 C C . SER A 1 103 ? 17.732 12.516 -30.116 1.00 77.81 103 SER A C 1
ATOM 856 O O . SER A 1 103 ? 18.828 12.427 -30.666 1.00 77.81 103 SER A O 1
ATOM 858 N N . LEU A 1 104 ? 17.444 13.503 -29.258 1.00 79.94 104 LEU A N 1
ATOM 859 C CA . LEU A 1 104 ? 18.383 14.569 -28.894 1.00 79.94 104 LEU A CA 1
ATOM 860 C C . LEU A 1 104 ? 19.454 14.094 -27.908 1.00 79.94 104 LEU A C 1
ATOM 862 O O . LEU A 1 104 ? 20.600 14.525 -28.002 1.00 79.94 104 LEU A O 1
ATOM 866 N N . LEU A 1 105 ? 19.101 13.184 -26.996 1.00 78.69 105 LEU A N 1
ATOM 867 C CA . LEU A 1 105 ? 20.025 12.640 -25.997 1.00 78.69 105 LEU A CA 1
ATOM 868 C C . LEU A 1 105 ? 21.111 11.739 -26.608 1.00 78.69 105 LEU A C 1
ATOM 870 O O . LEU A 1 105 ? 22.080 11.422 -25.924 1.00 78.69 105 LEU A O 1
ATOM 874 N N . LYS A 1 106 ? 20.961 11.324 -27.879 1.00 78.25 106 LYS A N 1
ATOM 875 C CA . LYS A 1 106 ? 21.894 10.444 -28.613 1.00 78.25 106 LYS A CA 1
ATOM 876 C C . LYS A 1 106 ? 22.314 9.194 -27.818 1.00 78.25 106 LYS A C 1
ATOM 878 O O . LYS A 1 106 ? 23.410 8.672 -28.016 1.00 78.25 106 LYS A O 1
ATOM 883 N N . MET A 1 107 ? 21.457 8.699 -26.920 1.00 75.62 107 MET A N 1
ATOM 884 C CA . MET A 1 107 ? 21.751 7.485 -26.165 1.00 75.62 107 MET A CA 1
ATOM 885 C C . MET A 1 107 ? 21.816 6.284 -27.103 1.00 75.62 107 MET A C 1
ATOM 887 O O . MET A 1 107 ? 20.990 6.124 -28.004 1.00 75.62 107 MET A O 1
ATOM 891 N N . THR A 1 108 ? 22.788 5.404 -26.867 1.00 85.56 108 THR A N 1
ATOM 892 C CA . THR A 1 108 ? 22.793 4.110 -27.552 1.00 85.56 108 THR A CA 1
ATOM 893 C C . THR A 1 108 ? 21.562 3.311 -27.128 1.00 85.56 108 THR A C 1
ATOM 895 O O . THR A 1 108 ? 21.128 3.386 -25.975 1.00 85.56 108 THR A O 1
ATOM 898 N N . ARG A 1 109 ? 21.033 2.492 -28.043 1.00 85.12 109 ARG A N 1
ATOM 899 C CA . ARG A 1 109 ? 19.874 1.627 -27.769 1.00 85.12 109 ARG A CA 1
ATOM 900 C C . ARG A 1 109 ? 20.089 0.735 -26.540 1.00 85.12 109 ARG A C 1
ATOM 902 O O . ARG A 1 109 ? 19.141 0.474 -25.811 1.00 85.12 109 ARG A O 1
ATOM 909 N N . PHE A 1 110 ? 21.323 0.285 -26.314 1.00 87.81 110 PHE A N 1
ATOM 910 C CA . PHE A 1 110 ? 21.669 -0.542 -25.161 1.00 87.81 110 PHE A CA 1
ATOM 911 C C . PHE A 1 110 ? 21.480 0.211 -23.836 1.00 87.81 110 PHE A C 1
ATOM 913 O O . PHE A 1 110 ? 20.776 -0.278 -22.958 1.00 87.81 110 PHE A O 1
ATOM 920 N N . PHE A 1 111 ? 22.044 1.418 -23.708 1.00 90.25 111 PHE A N 1
ATOM 921 C CA . PHE A 1 111 ? 21.912 2.222 -22.485 1.00 90.25 111 PHE A CA 1
ATOM 922 C C . PHE A 1 111 ? 20.469 2.682 -22.237 1.00 90.25 111 PHE A C 1
ATOM 924 O O . PHE A 1 111 ? 19.998 2.613 -21.104 1.00 90.25 111 PHE A O 1
ATOM 931 N N . ASP A 1 112 ? 19.745 3.079 -23.287 1.00 92.25 112 ASP A N 1
ATOM 932 C CA . ASP A 1 112 ? 18.334 3.471 -23.181 1.00 92.25 112 ASP A CA 1
ATOM 933 C C . ASP A 1 112 ? 17.454 2.310 -22.682 1.00 92.25 112 ASP A C 1
ATOM 935 O O . ASP A 1 112 ? 16.663 2.475 -21.751 1.00 92.25 112 ASP A O 1
ATOM 939 N N . GLY A 1 113 ? 17.641 1.109 -23.239 1.00 94.56 113 GLY A N 1
ATOM 940 C CA . GLY A 1 113 ? 16.931 -0.087 -22.790 1.00 94.56 113 GLY A CA 1
ATOM 941 C C . GLY A 1 113 ? 17.321 -0.514 -21.373 1.00 94.56 113 GLY A C 1
ATOM 942 O O . GLY A 1 113 ? 16.454 -0.839 -20.559 1.00 94.56 113 GLY A O 1
ATOM 943 N N . LEU A 1 114 ? 18.611 -0.482 -21.028 1.00 95.50 114 LEU A N 1
ATOM 944 C CA . LEU A 1 114 ? 19.081 -0.872 -19.696 1.00 95.50 114 LEU A CA 1
ATOM 945 C C . LEU A 1 114 ? 18.488 0.031 -18.604 1.00 95.50 114 LEU A C 1
ATOM 947 O O . LEU A 1 114 ? 17.911 -0.467 -17.638 1.00 95.50 114 LEU A O 1
ATOM 951 N N . LEU A 1 115 ? 18.549 1.352 -18.788 1.00 94.94 115 LEU A N 1
ATOM 952 C CA . LEU A 1 115 ? 17.955 2.310 -17.853 1.00 94.94 115 LEU A CA 1
ATOM 953 C C . LEU A 1 115 ? 16.425 2.178 -17.796 1.00 94.94 115 LEU A C 1
ATOM 955 O O . LEU A 1 115 ? 15.837 2.240 -16.715 1.00 94.94 115 LEU A O 1
ATOM 959 N N . GLY A 1 116 ? 15.774 1.926 -18.937 1.00 96.38 116 GLY A N 1
ATOM 960 C CA . GLY A 1 116 ? 14.346 1.606 -18.979 1.00 96.38 116 GLY A CA 1
ATOM 961 C C . GLY A 1 116 ? 13.993 0.346 -18.184 1.00 96.38 116 GLY A C 1
ATOM 962 O O . GLY A 1 116 ? 12.966 0.309 -17.504 1.00 96.38 116 GLY A O 1
ATOM 963 N N . SER A 1 117 ? 14.855 -0.670 -18.207 1.00 97.50 117 SER A N 1
ATOM 964 C CA . SER A 1 117 ? 14.685 -1.915 -17.445 1.00 97.50 117 SER A CA 1
ATOM 965 C C . SER A 1 117 ? 14.786 -1.674 -15.945 1.00 97.50 117 SER A C 1
ATOM 967 O O . SER A 1 117 ? 13.908 -2.112 -15.208 1.00 97.50 117 SER A O 1
ATOM 969 N N . ILE A 1 118 ? 15.799 -0.920 -15.503 1.00 96.38 118 ILE A N 1
ATOM 970 C CA . ILE A 1 118 ? 15.997 -0.571 -14.088 1.00 96.38 118 ILE A CA 1
ATOM 971 C C . ILE A 1 118 ? 14.780 0.184 -13.549 1.00 96.38 118 ILE A C 1
ATOM 973 O O . ILE A 1 118 ? 14.201 -0.226 -12.544 1.00 96.38 118 ILE A O 1
ATOM 977 N N . LEU A 1 119 ? 14.332 1.232 -14.252 1.00 96.06 119 LEU A N 1
ATOM 978 C CA . LEU A 1 119 ? 13.120 1.961 -13.863 1.00 96.06 119 LEU A CA 1
ATOM 979 C C . LEU A 1 119 ? 11.896 1.051 -13.798 1.00 96.06 119 LEU A C 1
ATOM 981 O O . LEU A 1 119 ? 11.054 1.205 -12.917 1.00 96.06 119 LEU A O 1
ATOM 985 N N . SER A 1 120 ? 11.798 0.094 -14.719 1.00 96.62 120 SER A N 1
ATOM 986 C CA . SER A 1 120 ? 10.682 -0.844 -14.736 1.00 96.62 120 SER A CA 1
ATOM 987 C C . SER A 1 120 ? 10.712 -1.782 -13.547 1.00 96.62 120 SER A C 1
ATOM 989 O O . SER A 1 120 ? 9.667 -1.984 -12.951 1.00 96.62 120 SER A O 1
ATOM 991 N N . ILE A 1 121 ? 11.870 -2.325 -13.170 1.00 95.88 121 ILE A N 1
ATOM 992 C CA . ILE A 1 121 ? 11.988 -3.175 -11.978 1.00 95.88 121 ILE A CA 1
ATOM 993 C C . ILE A 1 121 ? 11.508 -2.404 -10.750 1.00 95.88 121 ILE A C 1
ATOM 995 O O . ILE A 1 121 ? 10.624 -2.884 -10.049 1.00 95.88 121 ILE A O 1
ATOM 999 N N . ILE A 1 122 ? 12.017 -1.185 -10.543 1.00 94.81 122 ILE A N 1
ATOM 1000 C CA . ILE A 1 122 ? 11.642 -0.345 -9.395 1.00 94.81 122 ILE A CA 1
ATOM 1001 C C . ILE A 1 122 ? 10.132 -0.084 -9.399 1.00 94.81 122 ILE A C 1
ATOM 1003 O O . ILE A 1 122 ? 9.444 -0.340 -8.414 1.00 94.81 122 ILE A O 1
ATOM 1007 N N . GLN A 1 123 ? 9.591 0.376 -10.528 1.00 95.06 123 GLN A N 1
ATOM 1008 C CA . GLN A 1 123 ? 8.160 0.633 -10.665 1.00 95.06 123 GLN A CA 1
ATOM 1009 C C . GLN A 1 123 ? 7.315 -0.638 -10.473 1.00 95.06 123 GLN A C 1
ATOM 1011 O O . GLN A 1 123 ? 6.231 -0.583 -9.899 1.00 95.06 123 GLN A O 1
ATOM 1016 N N . GLY A 1 124 ? 7.794 -1.776 -10.973 1.00 96.19 124 GLY A N 1
ATOM 1017 C CA . GLY A 1 124 ? 7.142 -3.075 -10.872 1.00 96.19 124 GLY A CA 1
ATOM 1018 C C . GLY A 1 124 ? 7.069 -3.554 -9.428 1.00 96.19 124 GLY A C 1
ATOM 1019 O O . GLY A 1 124 ? 5.999 -3.967 -8.997 1.00 96.19 124 GLY A O 1
ATOM 1020 N N . VAL A 1 125 ? 8.160 -3.422 -8.669 1.00 95.25 125 VAL A N 1
ATOM 1021 C CA . VAL A 1 125 ? 8.192 -3.724 -7.230 1.00 95.25 125 VAL A CA 1
ATOM 1022 C C . VAL A 1 125 ? 7.183 -2.860 -6.475 1.00 95.25 125 VAL A C 1
ATOM 1024 O O . VAL A 1 125 ? 6.400 -3.403 -5.706 1.00 95.25 125 VAL A O 1
ATOM 1027 N N . ILE A 1 126 ? 7.115 -1.553 -6.759 1.00 93.38 126 ILE A N 1
ATOM 1028 C CA . ILE A 1 126 ? 6.113 -0.660 -6.146 1.00 93.38 126 ILE A CA 1
ATOM 1029 C C . ILE A 1 126 ? 4.684 -1.121 -6.476 1.00 93.38 126 ILE A C 1
ATOM 1031 O O . ILE A 1 126 ? 3.823 -1.149 -5.603 1.00 93.38 126 ILE A O 1
ATOM 1035 N N . LEU A 1 127 ? 4.409 -1.510 -7.725 1.00 93.81 127 LEU A N 1
ATOM 1036 C CA . LEU A 1 127 ? 3.084 -2.008 -8.115 1.00 93.81 127 LEU A CA 1
ATOM 1037 C C . LEU A 1 127 ? 2.723 -3.331 -7.430 1.00 93.81 127 LEU A C 1
ATOM 1039 O O . LEU A 1 127 ? 1.569 -3.502 -7.045 1.00 93.81 127 LEU A O 1
ATOM 1043 N N . VAL A 1 128 ? 3.683 -4.248 -7.282 1.00 95.25 128 VAL A N 1
ATOM 1044 C CA . VAL A 1 128 ? 3.479 -5.505 -6.547 1.00 95.25 128 VAL A CA 1
ATOM 1045 C C . VAL A 1 128 ? 3.204 -5.212 -5.081 1.00 95.25 128 VAL A C 1
ATOM 1047 O O . VAL A 1 128 ? 2.228 -5.726 -4.550 1.00 95.25 128 VAL A O 1
ATOM 1050 N N . TYR A 1 129 ? 4.006 -4.348 -4.458 1.00 92.12 129 TYR A N 1
ATOM 1051 C CA . TYR A 1 129 ? 3.804 -3.917 -3.081 1.00 92.12 129 TYR A CA 1
ATOM 1052 C C . TYR A 1 129 ? 2.383 -3.375 -2.862 1.00 92.12 129 TYR A C 1
ATOM 1054 O O . TYR A 1 129 ? 1.675 -3.858 -1.986 1.00 92.12 129 TYR A O 1
ATOM 1062 N N . LEU A 1 130 ? 1.924 -2.450 -3.715 1.00 90.25 130 LEU A N 1
ATOM 1063 C CA . LEU A 1 130 ? 0.569 -1.889 -3.637 1.00 90.25 130 LEU A CA 1
ATOM 1064 C C . LEU A 1 130 ? -0.525 -2.945 -3.834 1.00 90.25 130 LEU A C 1
ATOM 1066 O O . LEU A 1 130 ? -1.553 -2.899 -3.167 1.00 90.25 130 LEU A O 1
ATOM 1070 N N . ALA A 1 131 ? -0.328 -3.895 -4.751 1.00 91.00 131 ALA A N 1
ATOM 1071 C CA . ALA A 1 131 ? -1.291 -4.969 -4.978 1.00 91.00 131 ALA A CA 1
ATOM 1072 C C . ALA A 1 131 ? -1.358 -5.933 -3.783 1.00 91.00 131 ALA A C 1
ATOM 1074 O O . ALA A 1 131 ? -2.447 -6.350 -3.389 1.00 91.00 131 ALA A O 1
ATOM 1075 N N . LEU A 1 132 ? -0.211 -6.269 -3.188 1.00 91.56 132 LEU A N 1
ATOM 1076 C CA . LEU A 1 132 ? -0.154 -7.091 -1.985 1.00 91.56 132 LEU A CA 1
ATOM 1077 C C . LEU A 1 132 ? -0.832 -6.378 -0.813 1.00 91.56 132 LEU A C 1
ATOM 1079 O O . LEU A 1 132 ? -1.699 -6.951 -0.166 1.00 91.56 132 LEU A O 1
ATOM 1083 N N . SER A 1 133 ? -0.489 -5.118 -0.576 1.00 86.00 133 SER A N 1
ATOM 1084 C CA . SER A 1 133 ? -0.936 -4.395 0.608 1.00 86.00 133 SER A CA 1
ATOM 1085 C C . SER A 1 133 ? -2.405 -3.971 0.550 1.00 86.00 133 SER A C 1
ATOM 1087 O O . SER A 1 133 ? -3.159 -4.230 1.480 1.00 86.00 133 SER A O 1
ATOM 1089 N N . MET A 1 134 ? -2.845 -3.386 -0.566 1.00 83.69 134 MET A N 1
ATOM 1090 C CA . MET A 1 134 ? -4.186 -2.798 -0.674 1.00 83.69 134 MET A CA 1
ATOM 1091 C C . MET A 1 134 ? -5.253 -3.772 -1.167 1.00 83.69 134 MET A C 1
ATOM 1093 O O . MET A 1 134 ? -6.439 -3.479 -1.039 1.00 83.69 134 MET A O 1
ATOM 1097 N N . ILE A 1 135 ? -4.855 -4.892 -1.779 1.00 84.38 135 ILE A N 1
ATOM 1098 C CA . ILE A 1 135 ? -5.797 -5.867 -2.342 1.00 84.38 135 ILE A CA 1
ATOM 1099 C C . ILE A 1 135 ? -5.615 -7.230 -1.678 1.00 84.38 135 ILE A C 1
ATOM 1101 O O . ILE A 1 135 ? -6.575 -7.809 -1.182 1.00 84.38 135 ILE A O 1
ATOM 1105 N N . PHE A 1 136 ? -4.395 -7.765 -1.662 1.00 85.69 136 PHE A N 1
ATOM 1106 C CA . PHE A 1 136 ? -4.187 -9.133 -1.195 1.00 85.69 136 PHE A CA 1
ATOM 1107 C C . PHE A 1 136 ? -4.404 -9.276 0.316 1.00 85.69 136 PHE A C 1
ATOM 1109 O O . PHE A 1 136 ? -5.136 -10.166 0.726 1.00 85.69 136 PHE A O 1
ATOM 1116 N N . ILE A 1 137 ? -3.821 -8.401 1.142 1.00 86.12 137 ILE A N 1
ATOM 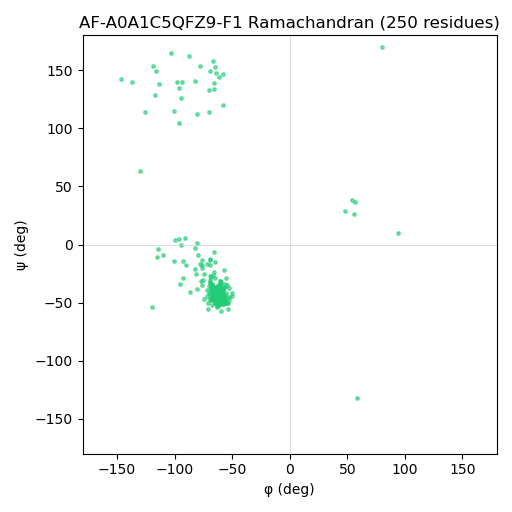1117 C CA . ILE A 1 137 ? -3.951 -8.482 2.606 1.00 86.12 137 ILE A CA 1
ATOM 1118 C C . ILE A 1 137 ? -5.415 -8.395 3.079 1.00 86.12 137 ILE A C 1
ATOM 1120 O O . ILE A 1 137 ? -5.870 -9.347 3.719 1.00 86.12 137 ILE A O 1
ATOM 1124 N N . PRO A 1 138 ? -6.168 -7.326 2.750 1.00 81.69 138 PRO A N 1
ATOM 1125 C CA . PRO A 1 138 ? -7.511 -7.136 3.298 1.00 81.69 138 PRO A CA 1
ATOM 1126 C C . PRO A 1 138 ? -8.576 -8.062 2.696 1.00 81.69 138 PRO A C 1
ATOM 1128 O O . PRO A 1 138 ? -9.580 -8.327 3.348 1.00 81.69 138 PRO A O 1
ATOM 1131 N N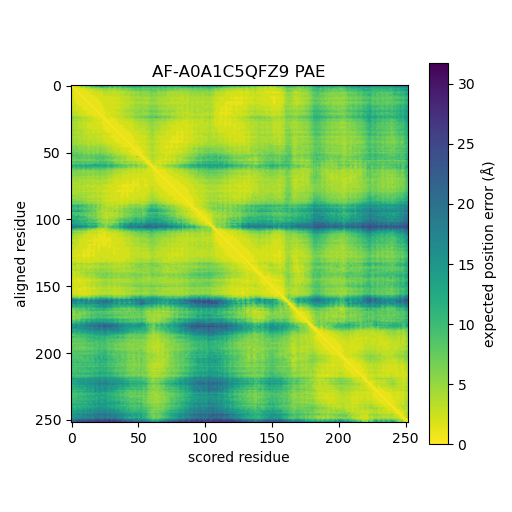 . PHE A 1 139 ? -8.396 -8.560 1.465 1.00 82.25 139 PHE A N 1
ATOM 1132 C CA . PHE A 1 139 ? -9.463 -9.282 0.750 1.00 82.25 139 PHE A CA 1
ATOM 1133 C C . PHE A 1 139 ? -9.179 -10.765 0.496 1.00 82.25 139 PHE A C 1
ATOM 1135 O O . PHE A 1 139 ? -10.043 -11.459 -0.042 1.00 82.25 139 PHE A O 1
ATOM 1142 N N . ILE A 1 140 ? -7.994 -11.271 0.849 1.00 86.50 140 ILE A N 1
ATOM 1143 C CA . ILE A 1 140 ? -7.646 -12.685 0.677 1.00 86.50 140 ILE A CA 1
ATOM 1144 C C . ILE A 1 140 ? -7.396 -13.319 2.041 1.00 86.50 140 ILE A C 1
ATOM 1146 O O . ILE A 1 140 ? -6.586 -12.842 2.831 1.00 86.50 140 ILE A O 1
ATOM 1150 N N . LYS A 1 141 ? -8.067 -14.443 2.287 1.00 86.88 141 LYS A N 1
ATOM 1151 C CA . LYS A 1 141 ? -7.864 -15.263 3.480 1.00 86.88 141 LYS A CA 1
ATOM 1152 C C . LYS A 1 141 ? -6.430 -15.804 3.569 1.00 86.88 141 LYS A C 1
ATOM 1154 O O . LYS A 1 141 ? -5.845 -16.158 2.539 1.00 86.88 141 LYS A O 1
ATOM 1159 N N . ASP A 1 142 ? -5.887 -15.895 4.786 1.00 86.12 142 ASP A N 1
ATOM 1160 C CA . ASP A 1 142 ? -4.521 -16.362 5.071 1.00 86.12 142 ASP A CA 1
ATOM 1161 C C . ASP A 1 142 ? -3.429 -15.562 4.319 1.00 86.12 142 ASP A C 1
ATOM 1163 O O . ASP A 1 142 ? -2.352 -16.082 3.997 1.00 86.12 142 ASP A O 1
ATOM 1167 N N . SER A 1 143 ? -3.701 -14.301 3.969 1.00 87.12 143 SER A N 1
ATOM 1168 C CA . SER A 1 143 ? -2.847 -13.480 3.102 1.00 87.12 143 SER A CA 1
ATOM 1169 C C . SER A 1 143 ? -1.476 -13.182 3.709 1.00 87.12 143 SER A C 1
ATOM 1171 O O . SER A 1 143 ? -0.470 -13.429 3.041 1.00 87.12 143 SER A O 1
ATOM 1173 N N . LYS A 1 144 ? -1.396 -12.717 4.966 1.00 84.56 144 LYS A N 1
ATOM 1174 C CA . LYS A 1 144 ? -0.108 -12.456 5.639 1.00 84.56 144 LYS A CA 1
ATOM 1175 C C . LYS A 1 144 ? 0.716 -13.725 5.810 1.00 84.56 144 LYS A C 1
ATOM 1177 O O . LYS A 1 144 ? 1.898 -13.712 5.479 1.00 84.56 144 LYS A O 1
ATOM 1182 N N . LYS A 1 145 ? 0.094 -14.838 6.215 1.00 88.75 145 LYS A N 1
ATOM 1183 C CA . LYS A 1 145 ? 0.762 -16.147 6.271 1.00 88.75 145 LYS A CA 1
ATOM 1184 C C . LYS A 1 145 ? 1.330 -16.538 4.906 1.00 88.75 145 LYS A C 1
ATOM 1186 O O . LYS A 1 145 ? 2.502 -16.882 4.794 1.00 88.75 145 LYS A O 1
ATOM 1191 N N . THR A 1 146 ? 0.524 -16.409 3.849 1.00 91.38 146 THR A N 1
ATOM 1192 C CA . THR A 1 146 ? 0.959 -16.706 2.476 1.00 91.38 146 THR A CA 1
ATOM 1193 C C . THR A 1 146 ? 2.127 -15.810 2.038 1.00 91.38 146 THR A C 1
ATOM 1195 O O . THR A 1 146 ? 3.032 -16.290 1.358 1.00 91.38 146 THR A O 1
ATOM 1198 N N . ILE A 1 147 ? 2.123 -14.525 2.417 1.00 91.62 147 ILE A N 1
ATOM 1199 C CA . ILE A 1 147 ? 3.205 -13.567 2.135 1.00 91.62 147 ILE A CA 1
ATOM 1200 C C . ILE A 1 147 ? 4.480 -13.930 2.903 1.00 91.62 147 ILE A C 1
ATOM 1202 O O . ILE A 1 147 ? 5.549 -13.937 2.302 1.00 91.62 147 ILE A O 1
ATOM 1206 N N . GLN A 1 148 ? 4.377 -14.241 4.197 1.00 89.81 148 GLN A N 1
ATOM 1207 C CA . GLN A 1 148 ? 5.511 -14.595 5.059 1.00 89.81 148 GLN A CA 1
ATOM 1208 C C . GLN A 1 148 ? 6.187 -15.900 4.624 1.00 89.81 148 GLN A C 1
ATOM 1210 O O . GLN A 1 148 ? 7.408 -16.009 4.652 1.00 89.81 148 GLN A O 1
ATOM 1215 N N . GLU A 1 149 ? 5.403 -16.890 4.194 1.00 93.94 149 GLU A N 1
ATOM 1216 C CA . GLU A 1 149 ? 5.925 -18.163 3.682 1.00 93.94 149 GLU A CA 1
ATOM 1217 C C . GLU A 1 149 ? 6.483 -18.050 2.248 1.00 93.94 149 GLU A C 1
ATOM 1219 O O . GLU A 1 149 ? 7.230 -18.919 1.790 1.00 93.94 149 GLU A O 1
ATOM 1224 N N . SER A 1 150 ? 6.126 -16.988 1.521 1.00 94.19 150 SER A N 1
ATOM 1225 C CA . SER A 1 150 ? 6.629 -16.671 0.181 1.00 94.19 150 SER A CA 1
ATOM 1226 C C . SER A 1 150 ? 7.976 -15.960 0.284 1.00 94.19 150 SER A C 1
ATOM 1228 O O . SER A 1 150 ? 8.172 -15.112 1.145 1.00 94.19 150 SER A O 1
ATOM 1230 N N . ARG A 1 151 ? 8.931 -16.268 -0.601 1.00 93.50 151 ARG A N 1
ATOM 1231 C CA . ARG A 1 151 ? 10.274 -15.659 -0.542 1.00 93.50 151 ARG A CA 1
ATOM 1232 C C . ARG A 1 151 ? 10.311 -14.267 -1.151 1.00 93.50 151 ARG A C 1
ATOM 1234 O O . ARG A 1 151 ? 11.046 -13.406 -0.685 1.00 93.50 151 ARG A O 1
ATOM 1241 N N . VAL A 1 152 ? 9.583 -14.071 -2.246 1.00 93.81 152 VAL A N 1
ATOM 1242 C CA . VAL A 1 152 ? 9.619 -12.824 -3.011 1.00 93.81 152 VAL A CA 1
ATOM 1243 C C . VAL A 1 152 ? 8.624 -11.827 -2.438 1.00 93.81 152 VAL A C 1
ATOM 1245 O O . VAL A 1 152 ? 8.958 -10.649 -2.331 1.00 93.81 152 VAL A O 1
ATOM 1248 N N . ALA A 1 153 ? 7.427 -12.274 -2.043 1.00 93.00 153 ALA A N 1
ATOM 1249 C CA . ALA A 1 153 ? 6.445 -11.382 -1.437 1.00 93.00 153 ALA A CA 1
ATOM 1250 C C . ALA A 1 153 ? 6.940 -10.847 -0.089 1.00 93.00 153 ALA A C 1
ATOM 1252 O O . ALA A 1 153 ? 6.941 -9.632 0.081 1.00 93.00 153 ALA A O 1
ATOM 1253 N N . SER A 1 154 ? 7.427 -11.706 0.819 1.00 92.12 154 SER A N 1
ATOM 1254 C CA . SER A 1 154 ? 8.010 -11.263 2.100 1.00 92.12 154 SER A CA 1
ATOM 1255 C C . SER A 1 154 ? 9.121 -10.238 1.894 1.00 92.12 154 SER A C 1
ATOM 1257 O O . SER A 1 154 ? 9.038 -9.142 2.436 1.00 92.12 154 SER A O 1
ATOM 1259 N N . PHE A 1 155 ? 10.083 -10.523 1.012 1.00 91.69 155 PHE A N 1
ATOM 1260 C CA . PHE A 1 155 ? 11.180 -9.604 0.706 1.00 91.69 155 PHE A CA 1
ATOM 1261 C C . PHE A 1 155 ? 10.691 -8.226 0.226 1.00 91.69 155 PHE A C 1
ATOM 1263 O O . PHE A 1 155 ? 11.203 -7.191 0.658 1.00 91.69 155 PHE A O 1
ATOM 1270 N N . ILE A 1 156 ? 9.689 -8.189 -0.662 1.00 91.81 156 ILE A N 1
ATOM 1271 C CA . ILE A 1 156 ? 9.104 -6.930 -1.146 1.00 91.81 156 ILE A CA 1
ATOM 1272 C C . ILE A 1 156 ? 8.400 -6.179 -0.007 1.00 91.81 156 ILE A C 1
ATOM 1274 O O . ILE A 1 156 ? 8.555 -4.962 0.093 1.00 91.81 156 ILE A O 1
ATOM 1278 N N . MET A 1 157 ? 7.653 -6.881 0.848 1.00 88.19 157 MET A N 1
ATOM 1279 C CA . MET A 1 157 ? 6.914 -6.270 1.957 1.00 88.19 157 MET A CA 1
ATOM 1280 C C . MET A 1 157 ? 7.842 -5.747 3.061 1.00 88.19 157 MET A C 1
ATOM 1282 O O . MET A 1 157 ? 7.654 -4.631 3.534 1.00 88.19 157 MET A O 1
ATOM 1286 N N . GLU A 1 158 ? 8.888 -6.495 3.412 1.00 85.31 158 GLU A N 1
ATOM 1287 C CA . GLU A 1 158 ? 9.896 -6.107 4.410 1.00 85.31 158 GLU A CA 1
ATOM 1288 C C . GLU A 1 158 ? 10.741 -4.909 3.968 1.00 85.31 158 GLU A C 1
ATOM 1290 O O . GLU A 1 158 ? 11.237 -4.154 4.800 1.00 85.31 158 GLU A O 1
ATOM 1295 N N . THR A 1 159 ? 10.881 -4.694 2.657 1.00 81.56 159 THR A N 1
ATOM 1296 C CA . THR A 1 159 ? 11.589 -3.524 2.117 1.00 81.56 159 THR A CA 1
ATOM 1297 C C . THR A 1 159 ? 10.791 -2.221 2.317 1.00 81.56 159 THR A C 1
ATOM 1299 O O . THR A 1 159 ? 11.362 -1.133 2.243 1.00 81.56 159 THR A O 1
ATOM 1302 N N . MET A 1 160 ? 9.483 -2.301 2.599 1.00 72.75 160 MET A N 1
ATOM 1303 C CA . MET A 1 160 ? 8.608 -1.152 2.888 1.00 72.75 160 MET A CA 1
ATOM 1304 C C . MET A 1 160 ? 7.801 -1.384 4.186 1.00 72.75 160 MET A C 1
ATOM 1306 O O . MET A 1 160 ? 6.568 -1.471 4.141 1.00 72.75 160 MET A O 1
ATOM 1310 N N . PRO A 1 161 ? 8.487 -1.501 5.343 1.00 57.28 161 PRO A N 1
ATOM 1311 C CA . PRO A 1 161 ? 7.932 -2.093 6.561 1.00 57.28 161 PRO A CA 1
ATOM 1312 C C . PRO A 1 161 ? 6.852 -1.233 7.232 1.00 57.28 161 PRO A C 1
ATOM 1314 O O . PRO A 1 161 ? 5.857 -1.782 7.700 1.00 57.28 161 PRO A O 1
ATOM 1317 N N . ASP A 1 162 ? 6.984 0.097 7.206 1.00 58.22 162 ASP A N 1
ATOM 1318 C CA . ASP A 1 162 ? 6.137 1.020 7.988 1.00 58.22 162 ASP A CA 1
ATOM 1319 C C . ASP A 1 162 ? 4.651 1.017 7.587 1.00 58.22 162 ASP A C 1
ATOM 1321 O O . ASP A 1 162 ? 3.795 1.502 8.318 1.00 58.22 162 ASP A O 1
ATOM 1325 N N . TYR A 1 163 ? 4.326 0.458 6.424 1.00 58.47 163 TYR A N 1
ATOM 1326 C CA . TYR A 1 163 ? 2.959 0.380 5.915 1.00 58.47 163 TYR A CA 1
ATOM 1327 C C . TYR A 1 163 ? 2.412 -1.052 5.910 1.00 58.47 163 TYR A C 1
ATOM 1329 O O . TYR A 1 163 ? 1.235 -1.244 5.656 1.00 58.47 163 TYR A O 1
ATOM 1337 N N . TYR A 1 164 ? 3.227 -2.081 6.165 1.00 57.16 164 TYR A N 1
ATOM 1338 C CA . TYR A 1 164 ? 2.759 -3.473 6.135 1.00 57.16 164 TYR A CA 1
ATOM 1339 C C . TYR A 1 164 ? 1.860 -3.827 7.327 1.00 57.16 164 TYR A C 1
ATOM 1341 O O . TYR A 1 164 ? 0.871 -4.541 7.159 1.00 57.16 164 TYR A O 1
ATOM 1349 N N . SER A 1 165 ? 2.187 -3.324 8.520 1.00 63.41 165 SER A N 1
ATOM 1350 C CA . SER A 1 165 ? 1.407 -3.563 9.740 1.00 63.41 165 SER A CA 1
ATOM 1351 C C . SER A 1 165 ? 0.046 -2.869 9.712 1.00 63.41 165 SER A C 1
ATOM 1353 O O . SER A 1 165 ? -0.904 -3.389 10.287 1.00 63.41 165 SER A O 1
ATOM 1355 N N . SER A 1 166 ? -0.085 -1.759 8.980 1.00 68.50 166 SER A N 1
ATOM 1356 C CA . SER A 1 166 ? -1.281 -0.910 9.000 1.00 68.50 166 SER A CA 1
ATOM 1357 C C . SER A 1 166 ? -2.465 -1.373 8.166 1.00 68.50 166 SER A C 1
ATOM 1359 O O . SER A 1 166 ? -3.519 -0.735 8.180 1.00 68.50 166 SER A O 1
ATOM 1361 N N . PHE A 1 167 ? -2.345 -2.520 7.501 1.00 73.19 167 PHE A N 1
ATOM 1362 C CA . PHE A 1 167 ? -3.473 -3.164 6.840 1.00 73.19 167 PHE A CA 1
ATOM 1363 C C . PHE A 1 167 ? -4.117 -4.205 7.760 1.00 73.19 167 PHE A C 1
ATOM 1365 O O . PHE A 1 167 ? -3.448 -5.119 8.249 1.00 73.19 167 PHE A O 1
ATOM 1372 N N . ILE A 1 168 ? -5.430 -4.063 7.952 1.00 76.94 168 ILE A N 1
ATOM 1373 C CA . ILE A 1 168 ? -6.275 -5.037 8.651 1.00 76.94 168 ILE A CA 1
ATOM 1374 C C . ILE A 1 168 ? -6.304 -6.325 7.831 1.00 76.94 168 ILE A C 1
ATOM 1376 O O . ILE A 1 168 ? -6.476 -6.292 6.608 1.00 76.94 168 ILE A O 1
ATOM 1380 N N . GLU A 1 169 ? -6.127 -7.457 8.498 1.00 80.88 169 GLU A N 1
ATOM 1381 C CA . GLU A 1 169 ? -6.175 -8.763 7.851 1.00 80.88 169 GLU A CA 1
ATOM 1382 C C . GLU A 1 169 ? -7.606 -9.215 7.589 1.00 80.88 169 GLU A C 1
ATOM 1384 O O . GLU A 1 169 ? -8.522 -8.878 8.336 1.00 80.88 169 GLU A O 1
ATOM 1389 N N . TYR A 1 170 ? -7.779 -10.058 6.569 1.00 81.19 170 TYR A N 1
ATOM 1390 C CA . TYR A 1 170 ? -9.067 -10.691 6.300 1.00 81.19 170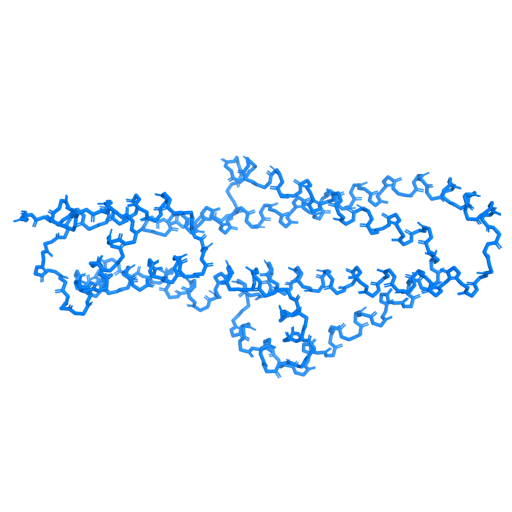 TYR A CA 1
ATOM 1391 C C . TYR A 1 170 ? -9.634 -11.394 7.542 1.00 81.19 170 TYR A C 1
ATOM 1393 O O . TYR A 1 170 ? -10.791 -11.180 7.871 1.00 81.19 170 TYR A O 1
ATOM 1401 N N . ASP A 1 171 ? -8.837 -12.201 8.252 1.00 79.75 171 ASP A N 1
ATOM 1402 C CA . ASP A 1 171 ? -9.339 -12.976 9.397 1.00 79.75 171 ASP A CA 1
ATOM 1403 C C . ASP A 1 171 ? -9.707 -12.078 10.591 1.00 79.75 171 ASP A C 1
ATOM 1405 O O . ASP A 1 171 ? -10.676 -12.355 11.291 1.00 79.75 171 ASP A O 1
ATOM 1409 N N . GLN A 1 172 ? -8.992 -10.964 10.786 1.00 78.50 172 GLN A N 1
ATOM 1410 C CA . GLN A 1 172 ? -9.351 -9.947 11.781 1.00 78.50 172 GLN A CA 1
ATOM 1411 C C . GLN A 1 172 ? -10.652 -9.243 11.388 1.00 78.50 172 GLN A C 1
ATOM 1413 O O . GLN A 1 172 ? -11.541 -9.068 12.215 1.00 78.50 172 GLN A O 1
ATOM 1418 N N . LEU A 1 173 ? -10.801 -8.885 10.111 1.00 78.56 173 LEU A N 1
ATOM 1419 C CA . LEU A 1 173 ? -12.033 -8.300 9.596 1.00 78.56 173 LEU A CA 1
ATOM 1420 C C . LEU A 1 173 ? -13.214 -9.277 9.722 1.00 78.56 173 LEU A C 1
ATOM 1422 O O . LEU A 1 173 ? -14.302 -8.861 10.101 1.00 78.56 173 LEU A O 1
ATOM 1426 N N . ASP A 1 174 ? -13.013 -10.566 9.454 1.00 80.56 174 ASP A N 1
ATOM 1427 C CA . ASP A 1 174 ? -14.028 -11.623 9.571 1.00 80.56 174 ASP A CA 1
ATOM 1428 C C . ASP A 1 174 ? -14.457 -11.833 11.035 1.00 80.56 174 ASP A C 1
ATOM 1430 O O . ASP A 1 174 ? -15.650 -11.870 11.337 1.00 80.56 174 ASP A O 1
ATOM 1434 N N . GLN A 1 175 ? -13.503 -11.871 11.973 1.00 77.44 175 GLN A N 1
ATOM 1435 C CA . GLN A 1 175 ? -13.789 -11.940 13.414 1.00 77.44 175 GLN A CA 1
ATOM 1436 C C . GLN A 1 175 ? -14.580 -10.725 13.905 1.00 77.44 175 GLN A C 1
ATOM 1438 O O . GLN A 1 175 ? -15.570 -10.878 14.613 1.00 77.44 175 GLN A O 1
ATOM 1443 N N . LEU A 1 176 ? -14.182 -9.520 13.495 1.00 76.44 176 LEU A N 1
ATOM 1444 C CA . LEU A 1 176 ? -14.875 -8.295 13.883 1.00 76.44 176 LEU A CA 1
ATOM 1445 C C . LEU A 1 176 ? -16.275 -8.245 13.261 1.00 76.44 176 LEU A C 1
ATOM 1447 O O . LEU A 1 176 ? -17.259 -8.011 13.949 1.00 76.44 176 LEU A O 1
ATOM 1451 N N . THR A 1 177 ? -16.413 -8.520 11.967 1.00 76.88 177 THR A N 1
ATOM 1452 C CA . THR A 1 177 ? -17.720 -8.449 11.288 1.00 76.88 177 THR A CA 1
ATOM 1453 C C . THR A 1 177 ? -18.706 -9.537 11.713 1.00 76.88 177 THR A C 1
ATOM 1455 O O . THR A 1 177 ? -19.908 -9.369 11.516 1.00 76.88 177 THR A O 1
ATOM 1458 N N . SER A 1 178 ? -18.226 -10.617 12.333 1.00 76.81 178 SER A N 1
ATOM 1459 C CA . SER A 1 178 ? -19.056 -11.646 12.972 1.00 76.81 178 SER A CA 1
ATOM 1460 C C . SER A 1 178 ? -19.342 -11.381 14.456 1.00 76.81 178 SER A C 1
ATOM 1462 O O . SER A 1 178 ? -19.973 -12.217 15.106 1.00 76.81 178 SER A O 1
ATOM 1464 N N . PHE A 1 179 ? -18.921 -10.227 14.987 1.00 75.19 179 PHE A N 1
ATOM 1465 C CA . PHE A 1 179 ? -19.167 -9.820 16.365 1.00 75.19 179 PHE A CA 1
ATOM 1466 C C . PHE A 1 179 ? -20.664 -9.783 16.683 1.00 75.19 179 PHE A C 1
ATOM 1468 O O . PHE A 1 179 ? -21.441 -9.044 16.074 1.00 75.19 179 PHE A O 1
ATOM 1475 N N . ASP A 1 180 ? -21.057 -10.593 17.662 1.00 71.94 180 ASP A N 1
ATOM 1476 C CA . ASP A 1 180 ? -22.443 -10.748 18.074 1.00 71.94 180 ASP A CA 1
ATOM 1477 C C . ASP A 1 180 ? -22.720 -9.938 19.346 1.00 71.94 180 ASP A C 1
ATOM 1479 O O . ASP A 1 180 ? -22.218 -10.247 20.428 1.00 71.94 180 ASP A O 1
ATOM 1483 N N . LEU A 1 181 ? -23.583 -8.928 19.222 1.00 69.75 181 LEU A N 1
ATOM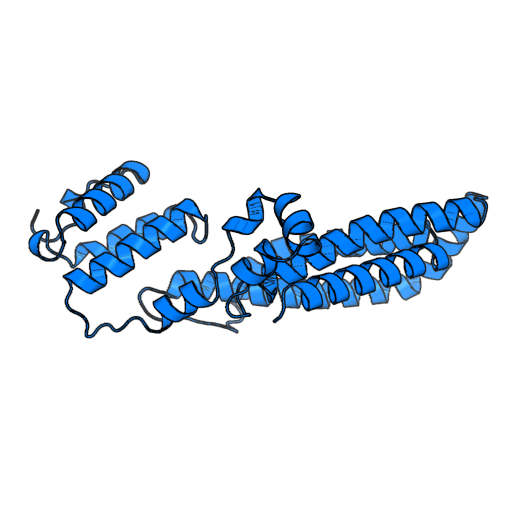 1484 C CA . LEU A 1 181 ? -24.059 -8.103 20.338 1.00 69.75 181 LEU A CA 1
ATOM 1485 C C . LEU A 1 181 ? -24.915 -8.885 21.351 1.00 69.75 181 LEU A C 1
ATOM 1487 O O . LEU A 1 181 ? -25.286 -8.338 22.387 1.00 69.75 181 LEU A O 1
ATOM 1491 N N . SER A 1 182 ? -25.251 -10.150 21.074 1.00 76.50 182 SER A N 1
ATOM 1492 C CA . SER A 1 182 ? -25.908 -11.047 22.028 1.00 76.50 182 SER A CA 1
ATOM 1493 C C . SER A 1 182 ? -24.950 -11.665 23.060 1.00 76.50 182 SER A C 1
ATOM 1495 O O . SER A 1 182 ? -25.404 -12.288 24.025 1.00 76.50 182 SER A O 1
ATOM 1497 N N . LEU A 1 183 ? -23.632 -11.497 22.888 1.00 81.06 183 LEU A N 1
ATOM 1498 C CA . LEU A 1 183 ? -22.628 -11.977 23.838 1.00 81.06 183 LEU A CA 1
ATOM 1499 C C . LEU A 1 183 ? -22.745 -11.260 25.200 1.00 81.06 183 LEU A C 1
ATOM 1501 O O . LEU A 1 183 ? -23.187 -10.115 25.255 1.00 81.06 183 LEU A O 1
ATOM 1505 N N . PRO A 1 184 ? -22.330 -11.889 26.315 1.00 85.12 184 PRO A N 1
ATOM 1506 C CA . PRO A 1 184 ? -22.212 -11.202 27.603 1.00 85.12 184 PRO A CA 1
ATOM 1507 C C . PRO A 1 184 ? -21.267 -9.994 27.524 1.00 85.12 184 PRO A C 1
ATOM 1509 O O . PRO A 1 184 ? -20.266 -10.069 26.810 1.00 85.12 184 PRO A O 1
ATOM 1512 N N . ASN A 1 185 ? -21.544 -8.937 28.298 1.00 84.75 185 ASN A N 1
ATOM 1513 C CA . ASN A 1 185 ? -20.747 -7.699 28.322 1.00 84.75 185 ASN A CA 1
ATOM 1514 C C . ASN A 1 185 ? -19.243 -7.952 28.491 1.00 84.75 185 ASN A C 1
ATOM 1516 O O . ASN A 1 185 ? -18.457 -7.363 27.765 1.00 84.75 185 ASN A O 1
ATOM 1520 N N . GLU A 1 186 ? -18.856 -8.887 29.362 1.00 85.31 186 GLU A N 1
ATOM 1521 C CA . GLU A 1 186 ? -17.457 -9.283 29.581 1.00 85.31 186 GLU A CA 1
ATOM 1522 C C . GLU A 1 186 ? -16.768 -9.741 28.288 1.00 85.31 186 GLU A C 1
ATOM 1524 O O . GLU A 1 186 ? -15.716 -9.229 27.920 1.00 85.31 186 GLU A O 1
ATOM 1529 N N . LYS A 1 187 ? -17.410 -10.633 27.523 1.00 84.06 187 LYS A N 1
ATOM 1530 C CA . LYS A 1 187 ? -16.872 -11.101 26.235 1.00 84.06 187 LYS A CA 1
ATOM 1531 C C . LYS A 1 187 ? -16.881 -10.021 25.166 1.00 84.06 187 LYS A C 1
ATOM 1533 O O . LYS A 1 187 ? -16.045 -10.037 24.268 1.00 84.06 187 LYS A O 1
ATOM 1538 N N . GLN A 1 188 ? -17.864 -9.124 25.212 1.00 83.62 188 GLN A N 1
ATOM 1539 C CA . GLN A 1 188 ? -17.877 -7.981 24.312 1.00 83.62 188 GLN A CA 1
ATOM 1540 C C . GLN A 1 188 ? -16.672 -7.087 24.605 1.00 83.62 188 GLN A C 1
ATOM 1542 O O . GLN A 1 188 ? -15.906 -6.796 23.691 1.00 83.62 188 GLN A O 1
ATOM 1547 N N . ALA A 1 189 ? -16.460 -6.737 25.873 1.00 85.56 189 ALA A N 1
ATOM 1548 C CA . ALA A 1 189 ? -15.369 -5.885 26.305 1.00 85.56 189 ALA A CA 1
ATOM 1549 C C . ALA A 1 189 ? -13.993 -6.491 25.997 1.00 85.56 189 ALA A C 1
ATOM 1551 O O . ALA A 1 189 ? -13.132 -5.752 25.533 1.00 85.56 189 ALA A O 1
ATOM 1552 N N . GLU A 1 190 ? -13.800 -7.803 26.155 1.00 86.94 190 GLU A N 1
ATOM 1553 C CA . GLU A 1 190 ? -12.585 -8.520 25.725 1.00 86.94 190 GLU A CA 1
ATOM 1554 C C . GLU A 1 190 ? -12.281 -8.244 24.239 1.00 86.94 190 GLU A C 1
ATOM 1556 O O . GLU A 1 190 ? -11.234 -7.696 23.890 1.00 86.94 190 GLU A O 1
ATOM 1561 N N . ILE A 1 191 ? -13.251 -8.516 23.356 1.00 83.19 191 ILE A N 1
ATOM 1562 C CA . ILE A 1 191 ? -13.097 -8.336 21.904 1.00 83.19 191 ILE A CA 1
ATOM 1563 C C . ILE A 1 191 ? -12.860 -6.863 21.544 1.00 83.19 191 ILE A C 1
ATOM 1565 O O . ILE A 1 191 ? -12.034 -6.560 20.680 1.00 83.19 191 ILE A O 1
ATOM 1569 N N . VAL A 1 192 ? -13.577 -5.935 22.187 1.00 85.62 192 VAL A N 1
ATOM 1570 C CA . VAL A 1 192 ? -13.424 -4.497 21.930 1.00 85.62 192 VAL A CA 1
ATOM 1571 C C . VAL A 1 192 ? -12.059 -3.990 22.397 1.00 85.62 192 VAL A C 1
ATOM 1573 O O . VAL A 1 192 ? -11.419 -3.228 21.671 1.00 85.62 192 VAL A O 1
ATOM 1576 N N . THR A 1 193 ? -11.588 -4.431 23.564 1.00 88.44 193 THR A N 1
ATOM 1577 C CA . THR A 1 193 ? -10.281 -4.041 24.115 1.00 88.44 193 THR A CA 1
ATOM 1578 C C . THR A 1 193 ? -9.156 -4.520 23.202 1.00 88.44 193 THR A C 1
ATOM 1580 O O . THR A 1 193 ? -8.312 -3.720 22.793 1.00 88.44 193 THR A O 1
ATOM 1583 N N . ASP A 1 194 ? -9.199 -5.793 22.799 1.00 87.06 194 ASP A N 1
ATOM 1584 C CA . ASP A 1 194 ? -8.225 -6.381 21.877 1.00 87.06 194 ASP A CA 1
ATOM 1585 C C . ASP A 1 194 ? -8.251 -5.688 20.506 1.00 87.06 194 ASP A C 1
ATOM 1587 O O . ASP A 1 194 ? -7.203 -5.456 19.895 1.00 87.06 194 ASP A O 1
ATOM 1591 N N . PHE A 1 195 ? -9.437 -5.314 20.013 1.00 85.81 195 PHE A N 1
ATOM 1592 C CA . PHE A 1 195 ? -9.567 -4.543 18.779 1.00 85.81 195 PHE A CA 1
ATOM 1593 C C . PHE A 1 195 ? -8.908 -3.167 18.889 1.00 85.81 195 PHE A C 1
ATOM 1595 O O . PHE A 1 195 ? -8.168 -2.783 17.983 1.00 85.81 195 PHE A O 1
ATOM 1602 N N . ILE A 1 196 ? -9.160 -2.424 19.971 1.00 87.50 196 ILE A N 1
ATOM 1603 C CA . ILE A 1 196 ? -8.575 -1.093 20.180 1.00 87.50 196 ILE A CA 1
ATOM 1604 C C . ILE A 1 196 ? -7.053 -1.188 20.252 1.00 87.50 196 ILE A C 1
ATOM 1606 O O . ILE A 1 196 ? -6.361 -0.397 19.609 1.00 87.50 196 ILE A O 1
ATOM 1610 N N . GLU A 1 197 ? -6.532 -2.161 20.998 1.00 88.38 197 GLU A N 1
ATOM 1611 C CA . GLU A 1 197 ? -5.096 -2.386 21.117 1.00 88.38 197 GLU A CA 1
ATOM 1612 C C . GLU A 1 197 ? -4.471 -2.668 19.746 1.00 88.38 197 GLU A C 1
ATOM 1614 O O . GLU A 1 197 ? -3.493 -2.026 19.357 1.00 88.38 197 GLU A O 1
ATOM 1619 N N . GLN A 1 198 ? -5.074 -3.564 18.962 1.00 84.94 198 GLN A N 1
ATOM 1620 C CA . GLN A 1 198 ? -4.603 -3.860 17.611 1.00 84.94 198 GLN A CA 1
ATOM 1621 C C . GLN A 1 198 ? -4.730 -2.652 16.679 1.00 84.94 198 GLN A C 1
ATOM 1623 O O . GLN A 1 198 ? -3.829 -2.416 15.871 1.00 84.94 198 GLN A O 1
ATOM 1628 N N . ALA A 1 199 ? -5.810 -1.877 16.783 1.00 84.38 199 ALA A N 1
ATOM 1629 C CA . ALA A 1 199 ? -6.022 -0.681 15.980 1.00 84.38 199 ALA A CA 1
ATOM 1630 C C . ALA A 1 199 ? -4.985 0.409 16.286 1.00 84.38 199 ALA A C 1
ATOM 1632 O O . ALA A 1 199 ? -4.542 1.086 15.356 1.00 84.38 199 ALA A O 1
ATOM 1633 N N . ASP A 1 200 ? -4.571 0.549 17.549 1.00 85.75 200 ASP A N 1
ATOM 1634 C CA . ASP A 1 200 ? -3.510 1.462 17.982 1.00 85.75 200 ASP A CA 1
ATOM 1635 C C . ASP A 1 200 ? -2.130 0.982 17.515 1.00 85.75 200 ASP A C 1
ATOM 1637 O O . ASP A 1 200 ? -1.436 1.693 16.783 1.00 85.75 200 ASP A O 1
ATOM 1641 N N . GLN A 1 201 ? -1.760 -0.259 17.855 1.00 83.94 201 GLN A N 1
ATOM 1642 C CA . GLN A 1 201 ? -0.457 -0.848 17.519 1.00 83.94 201 GLN A CA 1
ATOM 1643 C C . GLN A 1 201 ? -0.198 -0.860 16.012 1.00 83.94 201 GLN A C 1
ATOM 1645 O O . GLN A 1 201 ? 0.916 -0.589 15.558 1.00 83.94 201 GLN A O 1
ATOM 1650 N N . ASN A 1 202 ? -1.234 -1.156 15.229 1.00 81.75 202 ASN A N 1
ATOM 1651 C CA . ASN A 1 202 ? -1.137 -1.230 13.782 1.00 81.75 202 ASN A CA 1
ATOM 1652 C C . ASN A 1 202 ? -1.530 0.077 13.081 1.00 81.75 202 ASN A C 1
ATOM 1654 O O . ASN A 1 202 ? -1.452 0.144 11.863 1.00 81.75 202 ASN A O 1
ATOM 1658 N N . GLN A 1 203 ? -1.924 1.135 13.793 1.00 81.75 203 GLN A N 1
ATOM 1659 C CA . GLN A 1 203 ? -2.343 2.409 13.187 1.00 81.75 203 GLN A CA 1
ATOM 1660 C C . GLN A 1 203 ? -3.508 2.268 12.187 1.00 81.75 203 GLN A C 1
ATOM 1662 O O . GLN A 1 203 ? -3.552 2.945 11.153 1.00 81.75 203 GLN A O 1
ATOM 1667 N N . TRP A 1 204 ? -4.461 1.377 12.467 1.00 82.31 204 TRP A N 1
ATOM 1668 C CA . TRP A 1 204 ? -5.650 1.211 11.626 1.00 82.31 204 TRP A CA 1
ATOM 1669 C C . TRP A 1 204 ? -6.562 2.437 11.691 1.00 82.31 204 TRP A C 1
ATOM 1671 O O . TRP A 1 204 ? -7.137 2.845 10.676 1.00 82.31 204 TRP A O 1
ATOM 1681 N N . LEU A 1 205 ? -6.668 3.025 12.884 1.00 84.38 205 LEU A N 1
ATOM 1682 C CA . LEU A 1 205 ? -7.507 4.178 13.191 1.00 84.38 205 LEU A CA 1
ATOM 1683 C C . LEU A 1 205 ? -6.653 5.359 13.661 1.00 84.38 205 LEU A C 1
ATOM 1685 O O . LEU A 1 205 ? -5.555 5.196 14.192 1.00 84.38 205 LEU A O 1
ATOM 1689 N N . GLU A 1 206 ? -7.161 6.574 13.452 1.00 85.19 206 GLU A N 1
ATOM 1690 C CA . GLU A 1 206 ? -6.522 7.775 13.986 1.00 85.19 206 GLU A CA 1
ATOM 1691 C C . GLU A 1 206 ? -6.657 7.818 15.512 1.00 85.19 206 GLU A C 1
ATOM 1693 O O . GLU A 1 206 ? -7.659 7.378 16.075 1.00 85.19 206 GLU A O 1
ATOM 1698 N N . LYS A 1 207 ? -5.668 8.413 16.187 1.00 87.56 207 LYS A N 1
ATOM 1699 C CA . LYS A 1 207 ? -5.636 8.497 17.654 1.00 87.56 207 LYS A CA 1
ATOM 1700 C C . LYS A 1 207 ? -6.892 9.133 18.253 1.00 87.56 207 LYS A C 1
ATOM 1702 O O . LYS A 1 207 ? -7.408 8.646 19.250 1.00 87.56 207 LYS A O 1
ATOM 1707 N N . GLU A 1 208 ? -7.404 10.196 17.639 1.00 86.88 208 GLU A N 1
ATOM 1708 C CA . GLU A 1 208 ? -8.636 10.841 18.111 1.00 86.88 208 GLU A CA 1
ATOM 1709 C C . GLU A 1 208 ? -9.865 9.945 17.916 1.00 86.88 208 GLU A C 1
ATOM 1711 O O . GLU A 1 208 ? -10.750 9.926 18.765 1.00 86.88 208 GLU A O 1
ATOM 1716 N N . THR A 1 209 ? -9.903 9.148 16.844 1.00 87.50 209 THR A N 1
ATOM 1717 C CA . THR A 1 209 ? -10.959 8.151 16.633 1.00 87.50 209 THR A CA 1
ATOM 1718 C C . THR A 1 209 ? -10.904 7.064 17.700 1.00 87.50 209 THR A C 1
ATOM 1720 O O . THR A 1 209 ? -11.941 6.723 18.255 1.00 87.50 209 THR A O 1
ATOM 1723 N N . I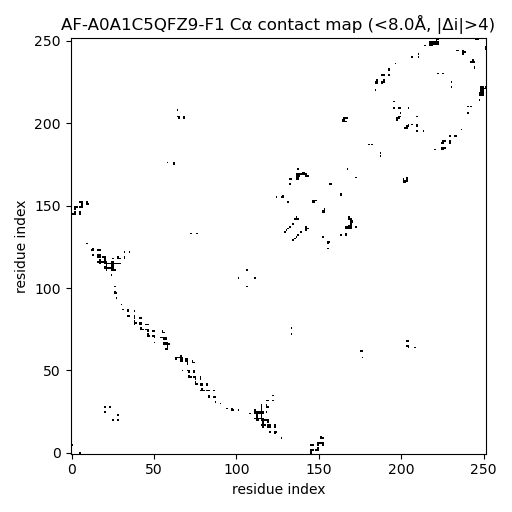LE A 1 210 ? -9.710 6.561 18.029 1.00 89.00 210 ILE A N 1
ATOM 1724 C CA . ILE A 1 210 ? -9.519 5.572 19.100 1.00 89.00 210 ILE A CA 1
ATOM 1725 C C . ILE A 1 210 ? -9.952 6.151 20.450 1.00 89.00 210 ILE A C 1
ATOM 1727 O O . ILE A 1 210 ? -10.691 5.510 21.192 1.00 89.00 210 ILE A O 1
ATOM 1731 N N . LYS A 1 211 ? -9.552 7.389 20.750 1.00 90.25 211 LYS A N 1
ATOM 1732 C CA . LYS A 1 211 ? -9.942 8.085 21.977 1.00 90.25 211 LYS A CA 1
ATOM 1733 C C . LYS A 1 211 ? -11.458 8.219 22.107 1.00 90.25 211 LYS A C 1
ATOM 1735 O O . LYS A 1 211 ? -12.006 7.863 23.146 1.00 90.25 211 LYS A O 1
ATOM 1740 N N . GLN A 1 212 ? -12.120 8.710 21.060 1.00 88.06 212 GLN A N 1
ATOM 1741 C CA . GLN A 1 212 ? -13.574 8.859 21.033 1.00 88.06 212 GLN A CA 1
ATOM 1742 C C . GLN A 1 212 ? -14.264 7.505 21.219 1.00 88.06 212 GLN A C 1
ATOM 1744 O O . GLN A 1 212 ? -15.207 7.380 21.989 1.00 88.06 212 GLN A O 1
ATOM 1749 N N . PHE A 1 213 ? -13.737 6.475 20.566 1.00 86.94 213 PHE A N 1
ATOM 1750 C CA . PHE A 1 213 ? -14.264 5.126 20.638 1.00 86.94 213 PHE A CA 1
ATOM 1751 C C . PHE A 1 213 ? -14.173 4.515 22.044 1.00 86.94 213 PHE A C 1
ATOM 1753 O O . PHE A 1 213 ? -15.157 3.956 22.525 1.00 86.94 213 PHE A O 1
ATOM 1760 N N . ILE A 1 214 ? -13.031 4.672 22.729 1.00 89.31 214 ILE A N 1
ATOM 1761 C CA . ILE A 1 214 ? -12.875 4.273 24.137 1.00 89.31 214 ILE A CA 1
ATOM 1762 C C . ILE A 1 214 ? -13.927 4.985 25.002 1.00 89.31 214 ILE A C 1
ATOM 1764 O O . ILE A 1 214 ? -14.579 4.361 25.834 1.00 89.31 214 ILE A O 1
ATOM 1768 N N . GLN A 1 215 ? -14.113 6.290 24.805 1.00 88.44 215 GLN A N 1
ATOM 1769 C CA . GLN A 1 215 ? -15.066 7.063 25.600 1.00 88.44 215 GLN A CA 1
ATOM 1770 C C . GLN A 1 215 ? -16.512 6.619 25.365 1.00 88.44 215 GLN A C 1
ATOM 1772 O O . GLN A 1 215 ? -17.242 6.421 26.331 1.00 88.44 215 GLN A O 1
ATOM 1777 N N . ASP A 1 216 ? -16.914 6.432 24.110 1.00 87.19 216 ASP A N 1
ATOM 1778 C CA . ASP A 1 216 ? -18.293 6.091 23.767 1.00 87.19 216 ASP A CA 1
ATOM 1779 C C . ASP A 1 216 ? -18.650 4.672 24.233 1.00 87.19 216 ASP A C 1
ATOM 1781 O O . ASP A 1 216 ? -19.682 4.488 24.876 1.00 87.19 216 ASP A O 1
ATOM 1785 N N . TYR A 1 217 ? -17.784 3.682 23.983 1.00 87.62 217 TYR A N 1
ATOM 1786 C CA . TYR A 1 217 ? -18.075 2.283 24.309 1.00 87.62 217 TYR A CA 1
ATOM 1787 C C . TYR A 1 217 ? -18.071 2.000 25.819 1.00 87.62 217 TYR A C 1
ATOM 1789 O O . TYR A 1 217 ? -19.030 1.434 26.344 1.00 87.62 217 TYR A O 1
ATOM 1797 N N . TYR A 1 218 ? -17.022 2.407 26.544 1.00 89.12 218 TYR A N 1
ATOM 1798 C CA . TYR A 1 218 ? -16.894 2.049 27.963 1.00 89.12 218 TYR A CA 1
ATOM 1799 C C . TYR A 1 218 ? -17.786 2.890 28.887 1.00 89.12 218 TYR A C 1
ATOM 1801 O O . TYR A 1 218 ? -18.073 2.433 29.991 1.00 89.12 218 TYR A O 1
ATOM 1809 N N . SER A 1 219 ? -18.314 4.038 28.424 1.00 88.31 219 SER A N 1
ATOM 1810 C CA . SER A 1 219 ? -19.274 4.866 29.189 1.00 88.31 219 SER A CA 1
ATOM 1811 C C . SER A 1 219 ? -20.542 4.130 29.618 1.00 88.31 219 SER A C 1
ATOM 1813 O O . SER A 1 219 ? -21.204 4.527 30.584 1.00 88.31 219 SER A O 1
ATOM 1815 N N . GLU A 1 220 ? -20.881 3.043 28.929 1.00 85.88 220 GLU A N 1
ATOM 1816 C CA . GLU A 1 220 ? -22.058 2.235 29.225 1.00 85.88 220 GLU A CA 1
ATOM 1817 C C . GLU A 1 220 ? -21.768 1.055 30.168 1.00 85.88 220 GLU A C 1
ATOM 1819 O O . GLU A 1 220 ? -22.713 0.506 30.747 1.00 85.88 220 GLU A O 1
ATOM 1824 N N . 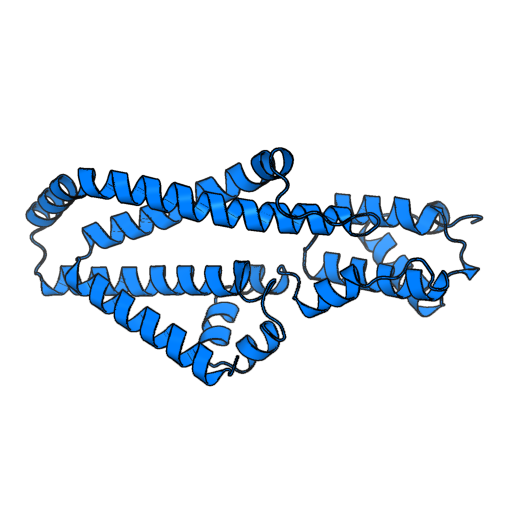LEU A 1 221 ? -20.491 0.710 30.372 1.00 88.38 221 LEU A N 1
ATOM 1825 C CA . LEU A 1 221 ? -20.034 -0.459 31.125 1.00 88.38 221 LEU A CA 1
ATOM 1826 C C . LEU A 1 221 ? -19.656 -0.103 32.564 1.00 88.38 221 LEU A C 1
ATOM 1828 O O . LEU A 1 221 ? -19.042 0.931 32.828 1.00 88.38 221 LEU A O 1
ATOM 1832 N N . ALA A 1 222 ? -20.010 -0.972 33.510 1.00 88.81 222 ALA A N 1
ATOM 1833 C CA . ALA A 1 222 ? -19.505 -0.905 34.875 1.00 88.81 222 ALA A CA 1
ATOM 1834 C C . ALA A 1 222 ? -18.180 -1.669 34.989 1.00 88.81 222 ALA A C 1
ATOM 1836 O O . ALA A 1 222 ? -17.869 -2.534 34.174 1.00 88.81 222 ALA A O 1
ATOM 1837 N N . LYS A 1 223 ? -17.412 -1.408 36.050 1.00 86.62 223 LYS A N 1
ATOM 1838 C CA . LYS A 1 223 ? -16.181 -2.164 36.315 1.00 86.62 223 LYS A CA 1
ATOM 1839 C C . LYS A 1 223 ? -16.417 -3.681 36.404 1.00 86.62 223 LYS A C 1
ATOM 1841 O O . LYS A 1 223 ? -15.589 -4.444 35.929 1.00 86.62 223 LYS A O 1
ATOM 1846 N N . ASP A 1 224 ? -17.550 -4.103 36.964 1.00 88.25 224 ASP A N 1
ATOM 1847 C CA . ASP A 1 224 ? -17.910 -5.522 37.106 1.00 88.25 224 ASP A CA 1
ATOM 1848 C C . ASP A 1 224 ? -18.223 -6.211 35.761 1.00 88.25 224 ASP A C 1
ATOM 1850 O O . ASP A 1 224 ? -18.321 -7.436 35.712 1.00 88.25 224 ASP A O 1
ATOM 1854 N N . ASP A 1 225 ? -18.383 -5.446 34.673 1.00 87.44 225 ASP A N 1
ATOM 1855 C CA . ASP A 1 225 ? -18.527 -5.976 33.314 1.00 87.44 225 ASP A CA 1
ATOM 1856 C C . ASP A 1 225 ? -17.168 -6.315 32.667 1.00 87.44 225 ASP A C 1
ATOM 1858 O O . ASP A 1 225 ? -17.147 -6.798 31.538 1.00 87.44 225 ASP A O 1
ATOM 1862 N N . LEU A 1 226 ? -16.041 -6.051 33.340 1.00 87.62 226 LEU A N 1
ATOM 1863 C CA . LEU A 1 226 ? -14.683 -6.258 32.830 1.00 87.62 226 LEU A CA 1
ATOM 1864 C C . LEU A 1 226 ? -13.972 -7.357 33.618 1.00 87.62 226 LEU A C 1
ATOM 1866 O O . LEU A 1 226 ? -14.007 -7.379 34.851 1.00 87.62 226 LEU A O 1
ATOM 1870 N N . SER A 1 227 ? -13.250 -8.231 32.915 1.00 89.69 227 SER A N 1
ATOM 1871 C CA . SER A 1 227 ? -12.276 -9.099 33.572 1.00 89.69 227 SER A CA 1
ATOM 1872 C C . SER A 1 227 ? -11.117 -8.259 34.136 1.00 89.69 227 SER A C 1
ATOM 1874 O O . SER A 1 227 ? -10.847 -7.148 33.675 1.00 89.69 227 SER A O 1
ATOM 1876 N N . GLU A 1 228 ? -10.388 -8.779 35.129 1.00 87.81 228 GLU A N 1
ATOM 1877 C CA . GLU A 1 228 ? -9.204 -8.084 35.670 1.00 87.81 228 GLU A CA 1
ATOM 1878 C C . GLU A 1 228 ? -8.129 -7.846 34.592 1.00 87.81 228 GLU A C 1
ATOM 1880 O O . GLU A 1 228 ? -7.426 -6.836 34.624 1.00 87.81 228 GLU A O 1
ATOM 1885 N N . GLU A 1 229 ? -8.016 -8.758 33.621 1.00 89.12 229 GLU A N 1
ATOM 1886 C CA . GLU A 1 229 ? -7.098 -8.614 32.489 1.00 89.12 229 GLU A CA 1
ATOM 1887 C C . GLU A 1 229 ? -7.531 -7.467 31.566 1.00 89.12 229 GLU A C 1
ATOM 1889 O O . GLU A 1 229 ? -6.720 -6.592 31.253 1.00 89.12 229 GLU A O 1
ATOM 1894 N N . ASP A 1 230 ? -8.811 -7.415 31.195 1.00 87.00 230 ASP A N 1
ATOM 1895 C CA . ASP A 1 230 ? -9.343 -6.377 30.305 1.00 87.00 230 ASP A CA 1
ATOM 1896 C C . ASP A 1 230 ? -9.348 -5.003 30.970 1.00 87.00 230 ASP A C 1
ATOM 1898 O O . ASP A 1 230 ? -9.039 -4.000 30.327 1.00 87.00 230 ASP A O 1
ATOM 1902 N N . TYR A 1 231 ? -9.625 -4.940 32.276 1.00 90.31 231 TYR A N 1
ATOM 1903 C CA . TYR A 1 231 ? -9.514 -3.702 33.040 1.00 90.31 231 TYR A CA 1
ATOM 1904 C C . TYR A 1 231 ? -8.075 -3.166 33.023 1.00 90.31 231 TYR A C 1
ATOM 1906 O O . TYR A 1 231 ? -7.870 -1.963 32.848 1.00 90.31 231 TYR A O 1
ATOM 1914 N N . GLN A 1 232 ? -7.067 -4.038 33.157 1.00 90.31 232 GLN A N 1
ATOM 1915 C CA . GLN A 1 232 ? -5.664 -3.626 33.087 1.00 90.31 232 GLN A CA 1
ATOM 1916 C C . GLN A 1 232 ? -5.280 -3.151 31.679 1.00 90.31 232 GLN A C 1
ATOM 1918 O O . GLN A 1 232 ? -4.681 -2.083 31.545 1.00 90.31 232 GLN A O 1
ATOM 1923 N N . LYS A 1 233 ? -5.674 -3.886 30.630 1.00 89.69 233 LYS A N 1
ATOM 1924 C CA . LYS A 1 233 ? -5.460 -3.472 29.232 1.00 89.69 233 LYS A CA 1
ATOM 1925 C C . LYS A 1 233 ? -6.116 -2.118 28.940 1.00 89.69 233 LYS A C 1
ATOM 1927 O O . LYS A 1 233 ? -5.480 -1.222 28.383 1.00 89.69 233 LYS A O 1
ATOM 1932 N N . LEU A 1 234 ? -7.367 -1.928 29.367 1.00 90.44 234 LEU A N 1
ATOM 1933 C CA . LEU A 1 234 ? -8.084 -0.659 29.237 1.00 90.44 234 LEU A CA 1
ATOM 1934 C C . LEU A 1 234 ? -7.385 0.467 30.002 1.00 90.44 234 LEU A C 1
ATOM 1936 O O . LEU A 1 234 ? -7.314 1.592 29.507 1.00 90.44 234 LEU A O 1
ATOM 1940 N N . GLN A 1 235 ? -6.854 0.190 31.193 1.00 90.94 235 GLN A N 1
ATOM 1941 C CA . GLN A 1 235 ? -6.102 1.171 31.968 1.00 90.94 235 GLN A CA 1
ATOM 1942 C C . GLN A 1 235 ? -4.844 1.630 31.222 1.00 90.94 235 GLN A C 1
ATOM 1944 O O . GLN A 1 235 ? -4.582 2.834 31.164 1.00 90.94 235 GLN A O 1
ATOM 1949 N N . ASP A 1 236 ? -4.102 0.700 30.625 1.00 90.56 236 ASP A N 1
ATOM 1950 C CA . ASP A 1 236 ? -2.902 1.005 29.843 1.00 90.56 236 ASP A CA 1
ATOM 1951 C C . ASP A 1 236 ? -3.255 1.827 28.590 1.00 90.56 236 ASP A C 1
ATOM 1953 O O . ASP A 1 236 ? -2.618 2.847 28.302 1.00 90.56 236 ASP A O 1
ATOM 1957 N N . LEU A 1 237 ? -4.342 1.465 27.896 1.00 88.81 237 LEU A N 1
ATOM 1958 C CA . LEU A 1 237 ? -4.891 2.251 26.788 1.00 88.81 237 LEU A CA 1
ATOM 1959 C C . LEU A 1 237 ? -5.277 3.667 27.241 1.00 88.81 237 LEU A C 1
ATOM 1961 O O . LEU A 1 237 ? -4.857 4.653 26.635 1.00 88.81 237 LEU A O 1
ATOM 1965 N N . CYS A 1 238 ? -6.018 3.807 28.339 1.00 90.38 238 CYS A N 1
ATOM 1966 C CA . CYS A 1 238 ? -6.424 5.110 28.865 1.00 90.38 238 CYS A CA 1
ATOM 1967 C C . CYS A 1 238 ? -5.219 5.997 29.202 1.00 90.38 238 CYS A C 1
ATOM 1969 O O . CYS A 1 238 ? -5.229 7.188 28.883 1.00 90.38 238 CYS A O 1
ATOM 1971 N N . GLN A 1 239 ? -4.148 5.432 29.769 1.00 89.88 239 GLN A N 1
ATOM 1972 C CA . GLN A 1 239 ? -2.908 6.171 30.025 1.00 89.88 239 GLN A CA 1
ATOM 1973 C C . GLN A 1 239 ? -2.273 6.694 28.732 1.00 89.88 239 GLN A C 1
ATOM 1975 O O . GLN A 1 239 ? -1.909 7.872 28.665 1.00 89.88 239 GLN A O 1
ATOM 1980 N N . ASN A 1 240 ? -2.200 5.861 27.690 1.00 88.88 240 ASN A N 1
ATOM 1981 C CA . ASN A 1 240 ? -1.653 6.252 26.387 1.00 88.88 240 ASN A CA 1
ATOM 1982 C C . ASN A 1 240 ? -2.436 7.406 25.741 1.00 88.88 240 ASN A C 1
ATOM 1984 O O . ASN A 1 240 ? -1.852 8.251 25.056 1.00 88.88 240 ASN A O 1
ATOM 1988 N N . TYR A 1 241 ? -3.743 7.471 26.000 1.00 89.50 241 TYR A N 1
ATOM 1989 C CA . TYR A 1 241 ? -4.658 8.473 25.452 1.00 89.50 241 TYR A CA 1
ATOM 1990 C C . TYR A 1 241 ? -4.989 9.631 26.409 1.00 89.50 241 TYR A C 1
ATOM 1992 O O . TYR A 1 241 ? -5.776 10.515 26.053 1.00 89.50 241 TYR A O 1
ATOM 2000 N N . GLN A 1 242 ? -4.364 9.669 27.594 1.00 88.94 242 GLN A N 1
ATOM 2001 C CA . GLN A 1 242 ? -4.625 10.657 28.652 1.00 88.94 242 GLN A CA 1
ATOM 2002 C C . GLN A 1 242 ? -6.111 10.729 29.047 1.00 88.94 242 GLN A C 1
ATOM 2004 O O . GLN A 1 242 ? -6.661 11.807 29.278 1.00 88.94 242 GLN A O 1
ATOM 2009 N N . ILE A 1 243 ? -6.767 9.571 29.088 1.00 90.00 243 ILE A N 1
ATOM 2010 C CA . ILE A 1 243 ? -8.143 9.397 29.548 1.00 90.00 243 ILE A CA 1
ATOM 2011 C C . ILE A 1 243 ? -8.089 8.971 31.018 1.00 90.00 243 ILE A C 1
ATOM 2013 O O . ILE A 1 243 ? -7.298 8.107 31.394 1.00 90.00 243 ILE A O 1
ATOM 2017 N N . ASP A 1 244 ? -8.926 9.570 31.862 1.00 89.19 244 ASP A N 1
ATOM 2018 C CA . ASP A 1 244 ? -9.134 9.060 33.216 1.00 89.19 244 ASP A CA 1
ATOM 2019 C C . ASP A 1 244 ? -10.122 7.889 33.153 1.00 89.19 244 ASP A C 1
ATOM 2021 O O . ASP A 1 244 ? -11.293 8.096 32.836 1.00 89.19 244 ASP A O 1
ATOM 2025 N N . ILE A 1 245 ? -9.665 6.667 33.442 1.00 87.94 245 ILE A N 1
ATOM 2026 C CA . ILE A 1 245 ? -10.501 5.456 33.372 1.00 87.94 245 ILE A CA 1
ATOM 2027 C C . ILE A 1 245 ? -11.757 5.561 34.251 1.00 87.94 245 ILE A C 1
ATOM 2029 O O . ILE A 1 245 ? -12.833 5.124 33.854 1.00 87.94 245 ILE A O 1
ATOM 2033 N N . LYS A 1 246 ? -11.660 6.242 35.399 1.00 87.31 246 LYS A N 1
ATOM 2034 C CA . LYS A 1 246 ? -12.809 6.448 36.293 1.00 87.31 246 LYS A CA 1
ATOM 2035 C C . LYS A 1 246 ? -13.855 7.369 35.687 1.00 87.31 246 LYS A C 1
ATOM 2037 O O . LYS A 1 246 ? -15.031 7.258 35.988 1.00 87.31 246 LYS A O 1
ATOM 2042 N N . SER A 1 247 ? -13.431 8.277 34.809 1.00 85.56 247 SER A N 1
ATOM 2043 C CA . SER A 1 247 ? -14.341 9.204 34.134 1.00 85.56 247 SER A CA 1
ATOM 2044 C C . SER A 1 247 ? -15.152 8.552 33.012 1.00 85.56 247 SER A C 1
ATOM 2046 O O . SER A 1 247 ? -16.098 9.172 32.529 1.00 85.56 247 SER A O 1
ATOM 2048 N N . ILE A 1 248 ? -14.780 7.337 32.588 1.00 88.06 248 ILE A N 1
ATOM 2049 C CA . ILE A 1 248 ? -15.417 6.630 31.473 1.00 88.06 248 ILE A CA 1
ATOM 2050 C C . ILE A 1 248 ? -16.131 5.351 31.896 1.00 88.06 248 ILE A C 1
ATOM 2052 O O . ILE A 1 248 ? -16.845 4.817 31.071 1.00 88.06 248 ILE A O 1
ATOM 2056 N N . LEU A 1 249 ? -15.971 4.843 33.120 1.00 89.88 249 LEU A N 1
ATOM 2057 C CA . LEU A 1 249 ? -16.737 3.684 33.587 1.00 89.88 249 LEU A CA 1
ATOM 2058 C C . LEU A 1 249 ? -17.990 4.128 34.336 1.00 89.88 249 LEU A C 1
ATOM 2060 O O . LEU A 1 249 ? -17.992 5.074 35.125 1.00 89.88 249 LEU A O 1
ATOM 2064 N N . LYS A 1 250 ? -19.087 3.416 34.110 1.00 86.56 250 LYS A N 1
ATOM 2065 C CA . LYS A 1 250 ? -20.370 3.709 34.734 1.00 86.56 250 LYS A CA 1
ATOM 2066 C C . LYS A 1 250 ? -20.329 3.389 36.228 1.00 86.56 250 LYS A C 1
ATOM 2068 O O . LYS A 1 250 ? -20.303 2.228 36.627 1.00 86.56 250 LYS A O 1
ATOM 2073 N N . GLY A 1 251 ? -20.442 4.430 37.052 1.00 77.69 251 GLY A N 1
ATOM 2074 C CA . GLY A 1 251 ? -20.590 4.298 38.504 1.00 77.69 251 GLY A CA 1
ATOM 2075 C C . GLY A 1 251 ? -19.290 4.370 39.310 1.00 77.69 251 GLY A C 1
ATOM 2076 O O . GLY A 1 251 ? -19.344 4.109 40.513 1.00 77.69 251 GLY A O 1
ATOM 2077 N N . GLU A 1 252 ? -18.171 4.745 38.681 1.00 65.94 252 GLU A N 1
ATOM 2078 C CA . GLU A 1 252 ? -16.928 5.166 39.354 1.00 65.94 252 GLU A CA 1
ATOM 2079 C C . GLU A 1 252 ? -16.806 6.697 39.463 1.00 65.94 252 GLU A C 1
ATOM 2081 O O . GLU A 1 252 ? -16.088 7.154 40.389 1.00 65.94 252 GLU A O 1
#

Sequence (252 aa):
MNPMTLDLVIVLFLIIYTIMGYIRGFIIRLYDFFTLFFSLFLAFNFSMPLSKLWTLYSLEGLLAPLGEKMNQILIFVIIFFITKFLFQLLGTLLKPFLKKIVSLLKMTRFFDGLLGSILSIIQGVILVYLALSMIFIPFIKDSKKTIQESRVASFIMETMPDYYSSFIEYDQLDQLTSFDLSLPNEKQAEIVTDFIEQADQNQWLEKETIKQFIQDYYSELAKDDLSEEDYQKLQDLCQNYQIDIKSILKGE

Solvent-accessible surface area (backbone atoms only — not comparable to full-atom values): 13165 Å² total; per-residue (Å²): 118,62,28,68,56,52,32,50,54,51,51,52,51,42,52,54,42,20,53,52,12,32,77,61,18,29,72,57,36,50,49,55,45,50,40,52,52,53,14,48,52,49,15,63,71,46,13,64,70,47,28,77,76,49,80,85,43,77,42,68,77,93,44,29,70,57,18,52,50,52,16,22,52,54,40,20,53,49,42,25,53,53,43,35,50,52,46,54,56,54,43,65,72,43,44,68,58,52,52,52,53,53,65,71,68,69,63,53,71,65,60,30,13,51,50,2,18,53,51,23,41,57,50,39,51,53,53,49,45,50,46,43,54,74,45,37,29,48,73,30,72,66,31,64,61,30,29,66,72,10,73,56,48,30,54,53,44,65,74,50,50,92,62,58,61,39,51,64,42,25,64,58,51,52,56,58,74,64,62,59,88,85,52,57,61,40,63,48,48,46,55,51,51,54,47,51,51,50,27,59,78,28,54,61,52,55,69,68,57,51,50,51,48,54,47,63,62,40,44,77,36,40,72,90,41,44,48,76,66,47,47,49,52,50,47,55,51,23,58,78,67,74,45,60,62,54,82,29,32,43,92,98

Mean predicted aligned error: 6.94 Å